Protein AF-A0A7V4EP15-F1 (afdb_monomer_lite)

Structure (mmCIF, N/CA/C/O backbone):
data_AF-A0A7V4EP15-F1
#
_entry.id   AF-A0A7V4EP15-F1
#
loop_
_atom_site.group_PDB
_atom_site.id
_atom_site.type_symbol
_atom_site.label_atom_id
_atom_site.label_alt_id
_atom_site.label_comp_id
_atom_site.label_asym_id
_atom_site.label_entity_id
_atom_site.label_seq_id
_atom_site.pdbx_PDB_ins_code
_atom_site.Cartn_x
_atom_site.Cartn_y
_atom_site.Cartn_z
_atom_site.occupancy
_atom_site.B_iso_or_equiv
_atom_site.auth_seq_id
_atom_site.auth_comp_id
_atom_site.auth_asym_id
_atom_site.auth_atom_id
_atom_site.pdbx_PDB_model_num
ATOM 1 N N . MET A 1 1 ? -27.341 -9.186 10.609 1.00 34.25 1 MET A N 1
ATOM 2 C CA . MET A 1 1 ? -26.990 -7.860 10.056 1.00 34.25 1 MET A CA 1
ATOM 3 C C . MET A 1 1 ? -25.561 -7.939 9.551 1.00 34.25 1 MET A C 1
ATOM 5 O O . MET A 1 1 ? -24.661 -8.122 10.355 1.00 34.25 1 MET A O 1
ATOM 9 N N . SER A 1 2 ? -25.362 -7.939 8.232 1.00 32.56 2 SER A N 1
ATOM 10 C CA . SER A 1 2 ? -24.027 -7.995 7.630 1.00 32.56 2 SER A CA 1
ATOM 11 C C . SER A 1 2 ? -23.408 -6.602 7.719 1.00 32.56 2 SER A C 1
ATOM 13 O O . SER A 1 2 ? -23.767 -5.716 6.948 1.00 32.56 2 SER A O 1
ATOM 15 N N . THR A 1 3 ? -22.513 -6.375 8.679 1.00 39.22 3 THR A N 1
ATOM 16 C CA . THR A 1 3 ? -21.599 -5.230 8.639 1.00 39.22 3 THR A CA 1
ATOM 17 C C . THR A 1 3 ? -20.531 -5.528 7.594 1.00 39.22 3 THR A C 1
ATOM 19 O O . THR A 1 3 ? -19.371 -5.784 7.903 1.00 39.22 3 THR A O 1
ATOM 22 N N . ASN A 1 4 ? -20.918 -5.518 6.318 1.00 44.81 4 ASN A N 1
ATOM 23 C CA . ASN A 1 4 ? -19.936 -5.406 5.254 1.00 44.81 4 ASN A CA 1
ATOM 24 C C . ASN A 1 4 ? -19.451 -3.951 5.271 1.00 44.81 4 ASN A C 1
ATOM 26 O O . ASN A 1 4 ? -19.904 -3.118 4.488 1.00 44.81 4 ASN A O 1
ATOM 30 N N . SER A 1 5 ? -18.596 -3.620 6.242 1.00 56.25 5 SER A N 1
ATOM 31 C CA . SER A 1 5 ? -17.812 -2.393 6.236 1.00 56.25 5 SER A CA 1
ATOM 32 C C . SER A 1 5 ? -16.904 -2.480 5.013 1.00 56.25 5 SER A C 1
ATOM 34 O O . SER A 1 5 ? -15.826 -3.072 5.044 1.00 56.25 5 SER A O 1
ATOM 36 N N . GLY A 1 6 ? -17.420 -2.002 3.880 1.00 81.69 6 GLY A N 1
ATOM 37 C CA . GLY A 1 6 ? -16.729 -2.031 2.603 1.00 81.69 6 GLY A CA 1
ATOM 38 C C . GLY A 1 6 ? -15.462 -1.199 2.710 1.00 81.69 6 GLY A C 1
ATOM 39 O O . GLY A 1 6 ? -15.509 0.023 2.621 1.00 81.69 6 GLY A O 1
ATOM 40 N N . ILE A 1 7 ? -14.332 -1.860 2.943 1.00 94.12 7 ILE A N 1
ATOM 41 C CA . ILE A 1 7 ? -13.024 -1.215 2.931 1.00 94.12 7 ILE A CA 1
ATOM 42 C C . ILE A 1 7 ? -12.649 -0.849 1.496 1.00 94.12 7 ILE A C 1
ATOM 44 O O . ILE A 1 7 ? -13.025 -1.532 0.536 1.00 94.12 7 ILE A O 1
ATOM 48 N N . SER A 1 8 ? -11.876 0.223 1.357 1.00 96.38 8 SER A N 1
ATOM 49 C CA . SER A 1 8 ? -11.260 0.593 0.089 1.00 96.38 8 SER A CA 1
ATOM 50 C C . SER A 1 8 ? -9.742 0.595 0.219 1.00 96.38 8 SER A C 1
ATOM 52 O O . SER A 1 8 ? -9.197 0.985 1.252 1.00 96.38 8 SER A O 1
ATOM 54 N N . ILE A 1 9 ? -9.058 0.113 -0.815 1.00 97.88 9 ILE A N 1
ATOM 55 C CA . ILE A 1 9 ? -7.599 0.046 -0.869 1.00 97.88 9 ILE A CA 1
ATOM 56 C C . ILE A 1 9 ? -7.130 0.822 -2.096 1.00 97.88 9 ILE A C 1
ATOM 58 O O . ILE A 1 9 ? -7.585 0.581 -3.219 1.00 97.88 9 ILE A O 1
ATOM 62 N N . GLY A 1 10 ? -6.226 1.767 -1.857 1.00 97.88 10 GLY A N 1
ATOM 63 C CA . GLY A 1 10 ? -5.562 2.540 -2.892 1.00 97.88 10 GLY A CA 1
ATOM 64 C C . GLY A 1 10 ? -4.477 1.707 -3.564 1.00 97.88 10 GLY A C 1
ATOM 65 O O . GLY A 1 10 ? -3.737 0.999 -2.887 1.00 97.88 10 GLY A O 1
ATOM 66 N N . PHE A 1 11 ? -4.352 1.794 -4.882 1.00 98.12 11 PHE A N 1
ATOM 67 C CA . PHE A 1 11 ? -3.255 1.184 -5.626 1.00 98.12 11 PHE A CA 1
ATOM 68 C C . PHE A 1 11 ? -2.689 2.175 -6.624 1.00 98.12 11 PHE A C 1
ATOM 70 O O . PHE A 1 11 ? -3.409 2.725 -7.457 1.00 98.12 11 PHE A O 1
ATOM 77 N N . PHE A 1 12 ? -1.377 2.338 -6.595 1.00 97.62 12 PHE A N 1
ATOM 78 C CA . PHE A 1 12 ? -0.680 3.053 -7.645 1.00 97.62 12 PHE A CA 1
ATOM 79 C C . PHE A 1 12 ? 0.639 2.369 -7.954 1.00 97.62 12 PHE A C 1
ATOM 81 O O . PHE A 1 12 ? 1.202 1.633 -7.142 1.00 97.62 12 PHE A O 1
ATOM 88 N N . SER A 1 13 ? 1.125 2.609 -9.165 1.00 96.94 13 SER A N 1
ATOM 89 C CA . SER A 1 13 ? 2.482 2.242 -9.537 1.00 96.94 13 SER A CA 1
ATOM 90 C C . SER A 1 13 ? 3.338 3.476 -9.685 1.00 96.94 13 SER A C 1
ATOM 92 O O . SER A 1 13 ? 2.833 4.523 -10.073 1.00 96.94 13 SER A O 1
ATOM 94 N N . THR A 1 14 ? 4.629 3.335 -9.426 1.00 95.75 14 THR A N 1
ATOM 95 C CA . THR A 1 14 ? 5.601 4.408 -9.621 1.00 95.75 14 THR A CA 1
ATOM 96 C C . THR A 1 14 ? 6.746 3.982 -10.533 1.00 95.75 14 THR A C 1
ATOM 98 O O . THR A 1 14 ? 6.998 2.785 -10.723 1.00 95.75 14 THR A O 1
ATOM 101 N N . GLY A 1 15 ? 7.425 4.973 -11.102 1.00 92.94 15 GLY A N 1
ATOM 102 C CA . GLY A 1 15 ? 8.625 4.805 -11.905 1.00 92.94 15 GLY A CA 1
ATOM 103 C C . GLY A 1 15 ? 9.347 6.128 -12.154 1.00 92.94 15 GLY A C 1
ATOM 104 O O . GLY A 1 15 ? 9.061 7.136 -11.509 1.00 92.94 15 GLY A O 1
ATOM 105 N N . ILE A 1 16 ? 10.269 6.129 -13.114 1.00 89.50 16 ILE A N 1
ATOM 106 C CA . ILE A 1 16 ? 10.941 7.321 -13.637 1.00 89.50 16 ILE A CA 1
ATOM 107 C C . ILE A 1 16 ? 10.996 7.209 -15.159 1.00 89.50 16 ILE A C 1
ATOM 109 O O . ILE A 1 16 ? 11.261 6.142 -15.716 1.00 89.50 16 ILE A O 1
ATOM 113 N N . THR A 1 17 ? 10.718 8.306 -15.849 1.00 83.12 17 THR A N 1
ATOM 114 C CA . THR A 1 17 ? 10.724 8.347 -17.312 1.00 83.12 17 THR A CA 1
ATOM 115 C C . THR A 1 17 ? 12.141 8.546 -17.847 1.00 83.12 17 THR A C 1
ATOM 117 O O . THR A 1 17 ? 12.893 9.361 -17.322 1.00 83.12 17 THR A O 1
ATOM 120 N N . GLY A 1 18 ? 12.503 7.831 -18.915 1.00 82.50 18 GLY A N 1
ATOM 121 C CA . GLY A 1 18 ? 13.737 8.067 -19.679 1.00 82.50 18 GLY A CA 1
ATOM 122 C C . GLY A 1 18 ? 15.013 7.402 -19.149 1.00 82.50 18 GLY A C 1
ATOM 123 O O . GLY A 1 18 ? 15.971 7.300 -19.906 1.00 82.50 18 GLY A O 1
ATOM 124 N N . ALA A 1 19 ? 15.037 6.907 -17.906 1.00 84.38 19 ALA A N 1
ATOM 125 C CA . ALA A 1 19 ? 16.222 6.239 -17.340 1.00 84.38 19 ALA A CA 1
ATOM 126 C C . ALA A 1 19 ? 16.198 4.701 -17.454 1.00 84.38 19 ALA A C 1
ATOM 128 O O . ALA A 1 19 ? 17.246 4.065 -17.409 1.00 84.38 19 ALA A O 1
ATOM 129 N N . PHE A 1 20 ? 15.011 4.105 -17.597 1.00 88.75 20 PHE A N 1
ATOM 130 C CA . PHE A 1 20 ? 14.798 2.654 -17.601 1.00 88.75 20 PHE A CA 1
ATOM 131 C C . PHE A 1 20 ? 13.872 2.227 -18.744 1.00 88.75 20 PHE A C 1
ATOM 133 O O . PHE A 1 20 ? 13.226 3.063 -19.380 1.00 88.75 20 PHE A O 1
ATOM 140 N N . ASP A 1 21 ? 13.790 0.920 -19.004 1.00 88.62 21 ASP A N 1
ATOM 141 C CA . ASP A 1 21 ? 12.971 0.371 -20.084 1.00 88.62 21 ASP A CA 1
ATOM 142 C C . ASP A 1 21 ? 11.471 0.628 -19.852 1.00 88.62 21 ASP A C 1
ATOM 144 O O . ASP A 1 21 ? 10.780 -0.078 -19.106 1.00 88.62 21 ASP A O 1
ATOM 148 N N . ALA A 1 22 ? 10.947 1.625 -20.568 1.00 88.00 22 ALA A N 1
ATOM 149 C CA . ALA A 1 22 ? 9.553 2.039 -20.509 1.00 88.00 22 ALA A CA 1
ATOM 150 C C . ALA A 1 22 ? 8.575 0.923 -20.913 1.00 88.00 22 ALA A C 1
ATOM 152 O O . ALA A 1 22 ? 7.451 0.874 -20.398 1.00 88.00 22 ALA A O 1
ATOM 153 N N . ARG A 1 23 ? 8.974 0.003 -21.806 1.00 90.00 23 ARG A N 1
ATOM 154 C CA . ARG A 1 23 ? 8.118 -1.115 -22.226 1.00 90.00 23 ARG A CA 1
ATOM 155 C C . ARG A 1 23 ? 7.954 -2.108 -21.081 1.00 90.00 23 ARG A C 1
ATOM 157 O O . ARG A 1 23 ? 6.823 -2.518 -20.799 1.00 90.00 23 ARG A O 1
ATOM 164 N N . THR A 1 24 ? 9.050 -2.461 -20.413 1.00 90.00 24 THR A N 1
ATOM 165 C CA . THR A 1 24 ? 9.020 -3.343 -19.240 1.00 90.00 24 THR A CA 1
ATOM 166 C C . THR A 1 24 ? 8.237 -2.703 -18.096 1.00 90.00 24 THR A C 1
ATOM 168 O O . THR A 1 24 ? 7.318 -3.336 -17.573 1.00 90.00 24 THR A O 1
ATOM 171 N N . ALA A 1 25 ? 8.487 -1.427 -17.784 1.00 91.62 25 ALA A N 1
ATOM 172 C CA . ALA A 1 25 ? 7.750 -0.700 -16.748 1.00 91.62 25 ALA A CA 1
ATOM 173 C C . ALA A 1 25 ? 6.232 -0.662 -17.026 1.00 91.62 25 ALA A C 1
ATOM 175 O O . ALA A 1 25 ? 5.421 -1.008 -16.165 1.00 91.62 25 ALA A O 1
ATOM 176 N N . SER A 1 26 ? 5.833 -0.341 -18.261 1.00 91.62 26 SER A N 1
ATOM 177 C CA . SER A 1 26 ? 4.419 -0.313 -18.666 1.00 91.62 26 SER A CA 1
ATOM 178 C C . SER A 1 26 ? 3.759 -1.695 -18.605 1.00 91.62 26 SER A C 1
ATOM 180 O O . SER A 1 26 ? 2.592 -1.823 -18.231 1.00 91.62 26 SER A O 1
ATOM 182 N N . SER A 1 27 ? 4.492 -2.750 -18.975 1.00 92.50 27 SER A N 1
ATOM 183 C CA . SER A 1 27 ? 4.024 -4.133 -18.842 1.00 92.50 27 SER A CA 1
ATOM 184 C C . SER A 1 27 ? 3.810 -4.509 -17.374 1.00 92.50 27 SER A C 1
ATOM 186 O O . SER A 1 27 ? 2.770 -5.081 -17.043 1.00 92.50 27 SER A O 1
ATOM 188 N N . ASN A 1 28 ? 4.760 -4.169 -16.497 1.00 93.06 28 ASN A N 1
ATOM 189 C CA . ASN A 1 28 ? 4.662 -4.427 -15.061 1.00 93.06 28 ASN A CA 1
ATOM 190 C C . ASN A 1 28 ? 3.442 -3.728 -14.459 1.00 93.06 28 ASN A C 1
ATOM 192 O O . ASN A 1 28 ? 2.640 -4.383 -13.800 1.00 93.06 28 ASN A O 1
ATOM 196 N N . PHE A 1 29 ? 3.247 -2.442 -14.765 1.00 94.69 29 PHE A N 1
ATOM 197 C CA . PHE A 1 29 ? 2.075 -1.675 -14.338 1.00 94.69 29 PHE A CA 1
ATOM 198 C C . PHE A 1 29 ? 0.756 -2.360 -14.720 1.00 94.69 29 PHE A C 1
ATOM 200 O O . PHE A 1 29 ? -0.072 -2.638 -13.852 1.00 94.69 29 PHE A O 1
ATOM 207 N N . ARG A 1 30 ? 0.568 -2.693 -16.006 1.00 95.12 30 ARG A N 1
ATOM 208 C CA . ARG A 1 30 ? -0.685 -3.304 -16.482 1.00 95.12 30 ARG A CA 1
ATOM 209 C C . ARG A 1 30 ? -0.961 -4.650 -15.820 1.00 95.12 30 ARG A C 1
ATOM 211 O O . ARG A 1 30 ? -2.084 -4.903 -15.388 1.00 95.12 30 ARG A O 1
ATOM 218 N N . LYS A 1 31 ? 0.056 -5.514 -15.728 1.00 95.38 31 LYS A N 1
ATOM 219 C CA . LYS A 1 31 ? -0.081 -6.838 -15.104 1.00 95.38 31 LYS A CA 1
ATOM 220 C C . LYS A 1 31 ? -0.388 -6.719 -13.611 1.00 95.38 31 LYS A C 1
ATOM 222 O O . LYS A 1 31 ? -1.264 -7.428 -13.121 1.00 95.38 31 LYS A O 1
ATOM 227 N N . ALA A 1 32 ? 0.291 -5.813 -12.908 1.00 96.50 32 ALA A N 1
ATOM 228 C CA . ALA A 1 32 ? 0.070 -5.574 -11.487 1.00 96.50 32 ALA A CA 1
ATOM 229 C C . ALA A 1 32 ? -1.334 -5.021 -11.213 1.00 96.50 32 ALA A C 1
ATOM 231 O O . ALA A 1 32 ? -2.043 -5.561 -10.368 1.00 96.50 32 ALA A O 1
ATOM 232 N N . GLY A 1 33 ? -1.777 -4.020 -11.981 1.00 96.56 33 GLY A N 1
ATOM 233 C CA . GLY A 1 33 ? -3.122 -3.457 -11.859 1.00 96.56 33 GLY A CA 1
ATOM 234 C C . GLY A 1 33 ? -4.224 -4.485 -12.134 1.00 96.56 33 GLY A C 1
ATOM 235 O O . GLY A 1 33 ? -5.202 -4.550 -11.393 1.00 96.56 33 GLY A O 1
ATOM 236 N N . ALA A 1 34 ? -4.056 -5.340 -13.149 1.00 96.12 34 ALA A N 1
ATOM 237 C CA . ALA A 1 34 ? -5.000 -6.422 -13.432 1.00 96.12 34 ALA A CA 1
ATOM 238 C C . ALA A 1 34 ? -5.061 -7.454 -12.292 1.00 96.12 34 ALA A C 1
ATOM 240 O O . ALA A 1 34 ? -6.152 -7.829 -11.861 1.00 96.12 34 ALA A O 1
ATOM 241 N N . ALA A 1 35 ? -3.906 -7.877 -11.768 1.00 96.31 35 ALA A N 1
ATOM 242 C CA . ALA A 1 35 ? -3.843 -8.801 -10.637 1.00 96.31 35 ALA A CA 1
ATOM 243 C C . ALA A 1 35 ? -4.458 -8.199 -9.364 1.00 96.31 35 ALA A C 1
ATOM 245 O O . ALA A 1 35 ? -5.204 -8.882 -8.667 1.00 96.31 35 ALA A O 1
ATOM 246 N N . PHE A 1 36 ? -4.208 -6.914 -9.095 1.00 97.00 36 PHE A N 1
ATOM 247 C CA . PHE A 1 36 ? -4.788 -6.201 -7.960 1.00 97.00 36 PHE A CA 1
ATOM 248 C C . PHE A 1 36 ? -6.317 -6.113 -8.060 1.00 97.00 36 PHE A C 1
ATOM 250 O O . PHE A 1 36 ? -7.007 -6.438 -7.099 1.00 97.00 36 PHE A O 1
ATOM 257 N N . LYS A 1 37 ? -6.861 -5.752 -9.233 1.00 96.44 37 LYS A N 1
ATOM 258 C CA . LYS A 1 37 ? -8.317 -5.712 -9.468 1.00 96.44 37 LYS A CA 1
ATOM 259 C C . LYS A 1 37 ? -8.966 -7.089 -9.318 1.00 96.44 37 LYS A C 1
ATOM 261 O O . LYS A 1 37 ? -10.031 -7.194 -8.716 1.00 96.44 37 LYS A O 1
ATOM 266 N N . LYS A 1 38 ? -8.322 -8.142 -9.833 1.00 96.19 38 LYS A N 1
ATOM 267 C CA . LYS A 1 38 ? -8.796 -9.522 -9.665 1.00 96.19 38 LYS A CA 1
ATOM 268 C C . LYS A 1 38 ? -8.867 -9.899 -8.183 1.00 96.19 38 LYS A C 1
ATOM 270 O O . LYS A 1 38 ? -9.908 -10.350 -7.719 1.00 96.19 38 LYS A O 1
ATOM 275 N N . LEU A 1 39 ? -7.794 -9.643 -7.437 1.00 95.50 39 LEU A N 1
ATOM 276 C CA . LEU A 1 39 ? -7.739 -9.938 -6.007 1.00 95.50 39 LEU A CA 1
ATOM 277 C C . LEU A 1 39 ? -8.752 -9.115 -5.199 1.00 95.50 39 LEU A C 1
ATOM 279 O O . LEU A 1 39 ? -9.331 -9.616 -4.242 1.00 95.50 39 LEU A O 1
ATOM 283 N N . ALA A 1 40 ? -9.011 -7.869 -5.596 1.00 95.94 40 ALA A N 1
ATOM 284 C CA . ALA A 1 40 ? -10.033 -7.035 -4.973 1.00 95.94 40 ALA A CA 1
ATOM 285 C C . ALA A 1 40 ? -11.436 -7.642 -5.071 1.00 95.94 40 ALA A C 1
ATOM 287 O O . ALA A 1 40 ? -12.182 -7.621 -4.090 1.00 95.94 40 ALA A O 1
ATOM 288 N N . ALA A 1 41 ? -11.769 -8.227 -6.226 1.00 95.12 41 ALA A N 1
ATOM 289 C CA . ALA A 1 41 ? -13.022 -8.947 -6.419 1.00 95.12 41 ALA A CA 1
ATOM 290 C C . ALA A 1 41 ? -13.091 -10.217 -5.553 1.00 95.12 41 ALA A C 1
ATOM 292 O O . ALA A 1 41 ? -14.119 -10.474 -4.933 1.00 95.12 41 ALA A O 1
ATOM 293 N N . GLU A 1 42 ? -11.992 -10.971 -5.456 1.00 94.25 42 GLU A N 1
ATOM 294 C CA . GLU A 1 42 ? -11.908 -12.195 -4.643 1.00 94.25 42 GLU A CA 1
ATOM 295 C C . GLU A 1 42 ? -11.999 -11.909 -3.132 1.00 94.25 42 GLU A C 1
ATOM 297 O O . GLU A 1 42 ? -12.683 -12.622 -2.402 1.00 94.25 42 GLU A O 1
ATOM 302 N N . CYS A 1 43 ? -11.346 -10.847 -2.653 1.00 93.31 43 CYS A N 1
ATOM 303 C CA . CYS A 1 43 ? -11.305 -10.473 -1.235 1.00 93.31 43 CYS A CA 1
ATOM 304 C C . CYS A 1 43 ? -12.412 -9.489 -0.810 1.00 93.31 43 CYS A C 1
ATOM 306 O O . CYS A 1 43 ? -12.486 -9.106 0.365 1.00 93.31 43 CYS A O 1
ATOM 308 N N . GLY A 1 44 ? -13.254 -9.040 -1.745 1.00 94.44 44 GLY A N 1
ATOM 309 C CA . GLY A 1 44 ? -14.398 -8.169 -1.478 1.00 94.44 44 GLY A CA 1
ATOM 310 C C . GLY A 1 44 ? -14.023 -6.790 -0.927 1.00 94.44 44 GLY A C 1
ATOM 311 O O . GLY A 1 44 ? -14.605 -6.353 0.071 1.00 94.44 44 GLY A O 1
ATOM 312 N N . PHE A 1 45 ? -13.045 -6.112 -1.534 1.00 95.44 45 PHE A N 1
ATOM 313 C CA . PHE A 1 45 ? -12.703 -4.719 -1.219 1.00 95.44 45 PHE A CA 1
ATOM 314 C C . PHE A 1 45 ? -12.791 -3.822 -2.454 1.00 95.44 45 PHE A C 1
ATOM 316 O O . PHE A 1 45 ? -12.611 -4.263 -3.587 1.00 95.44 45 PHE A O 1
ATOM 323 N N . ARG A 1 46 ? -13.061 -2.534 -2.238 1.00 96.44 46 ARG A N 1
ATOM 324 C CA . ARG A 1 46 ? -13.123 -1.543 -3.316 1.00 96.44 46 ARG A CA 1
ATOM 325 C C . ARG A 1 46 ? -11.722 -1.051 -3.673 1.00 96.44 46 ARG A C 1
ATOM 327 O O . ARG A 1 46 ? -10.903 -0.826 -2.788 1.00 96.44 46 ARG A O 1
ATOM 334 N N . THR A 1 47 ? -11.450 -0.833 -4.954 1.00 96.31 47 THR A N 1
ATOM 335 C CA . THR A 1 47 ? -10.159 -0.302 -5.415 1.00 96.31 47 THR A CA 1
ATOM 336 C C . THR A 1 47 ? -10.244 1.184 -5.728 1.00 96.31 47 THR A C 1
ATOM 338 O O . THR A 1 47 ? -11.148 1.595 -6.454 1.00 96.31 47 THR A O 1
ATOM 341 N N . VAL A 1 48 ? -9.259 1.957 -5.276 1.00 96.50 48 VAL A N 1
ATOM 342 C CA . VAL A 1 48 ? -8.985 3.316 -5.766 1.00 96.50 48 VAL A CA 1
ATOM 343 C C . VAL A 1 48 ? -7.653 3.253 -6.504 1.00 96.50 48 VAL A C 1
ATOM 345 O O . VAL A 1 48 ? -6.599 3.202 -5.880 1.00 96.50 48 VAL A O 1
ATOM 348 N N . ALA A 1 49 ? -7.691 3.138 -7.830 1.00 91.56 49 ALA A N 1
ATOM 349 C CA . ALA A 1 49 ? -6.500 2.881 -8.633 1.00 91.56 49 ALA A CA 1
ATOM 350 C C . ALA A 1 49 ? -6.395 3.846 -9.810 1.00 91.56 49 ALA A C 1
ATOM 352 O O . ALA A 1 49 ? -7.395 4.125 -10.467 1.00 91.56 49 ALA A O 1
ATOM 353 N N . LEU A 1 50 ? -5.178 4.311 -10.089 1.00 89.69 50 LEU A N 1
ATOM 354 C CA . LEU A 1 50 ? -4.897 5.152 -11.250 1.00 89.69 50 LEU A CA 1
ATOM 355 C C . LEU A 1 50 ? -4.740 4.322 -12.530 1.00 89.69 50 LEU A C 1
ATOM 357 O O . LEU A 1 50 ? -4.323 3.161 -12.498 1.00 89.69 50 LEU A O 1
ATOM 361 N N . GLU A 1 51 ? -5.038 4.947 -13.668 1.00 88.31 51 GLU A N 1
ATOM 362 C CA . GLU A 1 51 ? -4.867 4.353 -15.002 1.00 88.31 51 GLU A CA 1
ATOM 363 C C . GLU A 1 51 ? -3.454 4.535 -15.572 1.00 88.31 51 GLU A C 1
ATOM 365 O O . GLU A 1 51 ? -3.099 3.892 -16.561 1.00 88.31 51 GLU A O 1
ATOM 370 N N . SER A 1 52 ? -2.622 5.344 -14.915 1.00 91.81 52 SER A N 1
ATOM 371 C CA . SER A 1 52 ? -1.217 5.566 -15.251 1.00 91.81 52 SER A CA 1
ATOM 372 C C . SER A 1 52 ? -0.327 5.507 -14.005 1.00 91.81 52 SER A C 1
ATOM 374 O O . SER A 1 52 ? -0.801 5.769 -12.894 1.00 91.81 52 SER A O 1
ATOM 376 N N . PRO A 1 53 ? 0.971 5.180 -14.157 1.00 94.19 53 PRO A N 1
ATOM 377 C CA . PRO A 1 53 ? 1.927 5.329 -13.070 1.00 94.19 53 PRO A CA 1
ATOM 378 C C . PRO A 1 53 ? 2.087 6.794 -12.647 1.00 94.19 53 PRO A C 1
ATOM 380 O O . PRO A 1 53 ? 1.887 7.709 -13.443 1.00 94.19 53 PRO A O 1
ATOM 383 N N . ILE A 1 54 ? 2.486 6.982 -11.394 1.00 95.50 54 ILE A N 1
ATOM 384 C CA . ILE A 1 54 ? 2.885 8.260 -10.808 1.00 95.50 54 ILE A CA 1
ATOM 385 C C . ILE A 1 54 ? 4.386 8.444 -11.040 1.00 95.50 54 ILE A C 1
ATOM 387 O O . ILE A 1 54 ? 5.171 7.534 -10.769 1.00 95.50 54 ILE A O 1
ATOM 391 N N . TYR A 1 55 ? 4.787 9.620 -11.513 1.00 94.31 55 TYR A N 1
ATOM 392 C CA . TYR A 1 55 ? 6.189 9.964 -11.766 1.00 94.31 55 TYR A CA 1
ATOM 393 C C . TYR A 1 55 ? 6.652 11.176 -10.960 1.00 94.31 55 TYR A C 1
ATOM 395 O O . TYR A 1 55 ? 7.850 11.369 -10.763 1.00 94.31 55 TYR A O 1
ATOM 403 N N . THR A 1 56 ? 5.712 11.997 -10.495 1.00 95.50 56 THR A N 1
ATOM 404 C CA . THR A 1 56 ? 5.994 13.270 -9.834 1.00 95.50 56 THR A CA 1
ATOM 405 C C . THR A 1 56 ? 5.338 13.363 -8.464 1.00 95.50 56 THR A C 1
ATOM 407 O O . THR A 1 56 ? 4.294 12.766 -8.194 1.00 95.50 56 THR A O 1
ATOM 410 N N . ARG A 1 57 ? 5.930 14.185 -7.594 1.00 96.19 57 ARG A N 1
ATOM 411 C CA . ARG A 1 57 ? 5.371 14.503 -6.276 1.00 96.19 57 ARG A CA 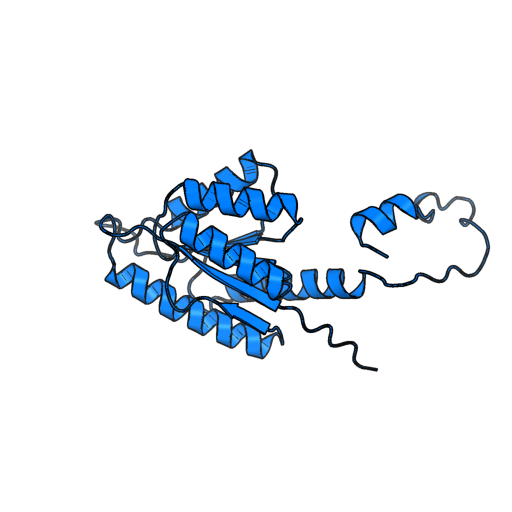1
ATOM 412 C C . ARG A 1 57 ? 3.937 15.039 -6.361 1.00 96.19 57 ARG A C 1
ATOM 414 O O . ARG A 1 57 ? 3.094 14.643 -5.567 1.00 96.19 57 ARG A O 1
ATOM 421 N N . ARG A 1 58 ? 3.648 15.897 -7.345 1.00 96.12 58 ARG A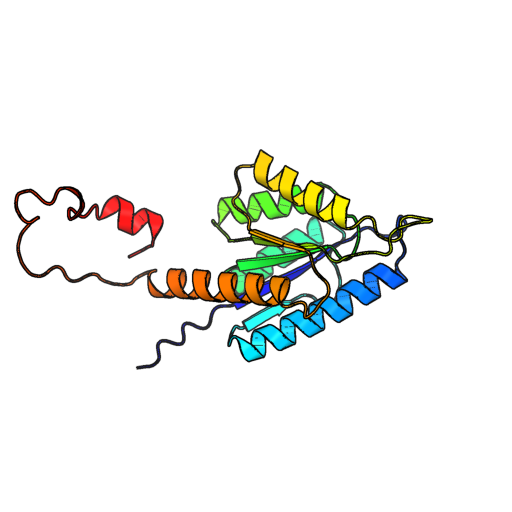 N 1
ATOM 422 C CA . ARG A 1 58 ? 2.319 16.500 -7.535 1.00 96.12 58 ARG A CA 1
ATOM 423 C C . ARG A 1 58 ? 1.250 15.457 -7.865 1.00 96.12 58 ARG A C 1
ATOM 425 O O . ARG A 1 58 ? 0.157 15.512 -7.321 1.00 96.12 58 ARG A O 1
ATOM 432 N N . GLU A 1 59 ? 1.566 14.498 -8.731 1.00 96.56 59 GLU A N 1
ATOM 433 C CA . GLU A 1 59 ? 0.649 13.392 -9.044 1.00 96.56 59 GLU A CA 1
ATOM 434 C C . GLU A 1 59 ? 0.370 12.530 -7.807 1.00 96.56 59 GLU A C 1
ATOM 436 O O . GLU A 1 59 ? -0.770 12.121 -7.586 1.00 96.56 59 GLU A O 1
ATOM 441 N N . LEU A 1 60 ? 1.389 12.294 -6.971 1.00 97.56 60 LEU A N 1
ATOM 442 C CA . LEU A 1 60 ? 1.206 11.598 -5.701 1.00 97.56 60 LEU A CA 1
ATOM 443 C C . LEU A 1 60 ? 0.310 12.383 -4.740 1.00 97.56 60 LEU A C 1
ATOM 445 O O . LEU A 1 60 ? -0.578 11.788 -4.142 1.00 97.56 60 LEU A O 1
ATOM 449 N N . GLN A 1 61 ? 0.494 13.697 -4.622 1.00 97.25 61 GLN A N 1
ATOM 450 C CA . GLN A 1 61 ? -0.359 14.551 -3.789 1.00 97.25 61 GLN A CA 1
ATOM 451 C C . GLN A 1 61 ? -1.827 14.442 -4.200 1.00 97.25 61 GLN A C 1
ATOM 453 O O . GLN A 1 61 ? -2.669 14.115 -3.366 1.00 97.25 61 GLN A O 1
ATOM 458 N N . SER A 1 62 ? -2.122 14.580 -5.495 1.00 97.19 62 SER A N 1
ATOM 459 C CA . SER A 1 62 ? -3.485 14.413 -6.013 1.00 97.19 62 SER A CA 1
ATOM 460 C C . SER A 1 62 ? -4.045 13.010 -5.758 1.00 97.19 62 SER A C 1
ATOM 462 O O . SER A 1 62 ? -5.223 12.852 -5.444 1.00 97.19 62 SER A O 1
ATOM 464 N N . PHE A 1 63 ? -3.213 11.967 -5.839 1.00 97.94 63 PHE A N 1
ATOM 465 C CA . PHE A 1 63 ? -3.636 10.615 -5.476 1.00 97.94 63 PHE A CA 1
ATOM 466 C C . PHE A 1 63 ? -3.935 10.472 -3.976 1.00 97.94 63 PHE A C 1
ATOM 468 O O . PHE A 1 63 ? -4.890 9.789 -3.603 1.00 97.94 63 PHE A O 1
ATOM 475 N N . MET A 1 64 ? -3.152 11.112 -3.106 1.00 97.69 64 MET A N 1
ATOM 476 C CA . MET A 1 64 ? -3.370 11.080 -1.658 1.00 97.69 64 MET A CA 1
ATOM 477 C C . MET A 1 64 ? -4.606 11.884 -1.231 1.00 97.69 64 MET A C 1
ATOM 479 O O . MET A 1 64 ? -5.285 11.480 -0.282 1.00 97.69 64 MET A O 1
ATOM 483 N N . GLU A 1 65 ? -4.928 12.966 -1.943 1.00 96.56 65 GLU A N 1
ATOM 484 C CA . GLU A 1 65 ? -6.193 13.706 -1.832 1.00 96.56 65 GLU A CA 1
ATOM 485 C C . GLU A 1 65 ? -7.374 12.826 -2.252 1.00 96.56 65 GLU A C 1
ATOM 487 O O . GLU A 1 65 ? -8.291 12.617 -1.463 1.00 96.56 65 GLU A O 1
ATOM 492 N N . LEU A 1 66 ? -7.299 12.168 -3.412 1.00 96.81 66 LEU A N 1
ATOM 493 C CA . LEU A 1 66 ? -8.321 11.203 -3.826 1.00 96.81 66 LEU A CA 1
ATOM 494 C C . LEU A 1 66 ? -8.502 10.085 -2.785 1.00 96.81 66 LEU A C 1
ATOM 496 O O . LEU A 1 66 ? -9.621 9.735 -2.421 1.00 96.81 66 LEU A O 1
ATOM 500 N N . CYS A 1 67 ? -7.405 9.544 -2.248 1.00 96.88 67 CYS A N 1
ATOM 501 C CA . CYS A 1 67 ? -7.458 8.556 -1.170 1.00 96.88 67 CYS A CA 1
ATOM 502 C C . CYS A 1 67 ? -8.134 9.103 0.100 1.00 96.88 67 CYS A C 1
ATOM 504 O O . CYS A 1 67 ? -8.748 8.335 0.844 1.00 96.88 67 CYS A O 1
ATOM 506 N N . ALA A 1 68 ? -8.014 10.407 0.371 1.00 95.19 68 ALA A N 1
ATOM 507 C CA . ALA A 1 68 ? -8.701 11.073 1.470 1.00 95.19 68 ALA A CA 1
ATOM 508 C C . ALA A 1 68 ? -10.212 11.079 1.276 1.00 95.19 68 ALA A C 1
ATOM 510 O O . ALA A 1 68 ? -10.934 10.628 2.168 1.00 95.19 68 ALA A O 1
ATOM 511 N N . ASP A 1 69 ? -10.648 11.559 0.118 1.00 95.50 69 ASP A N 1
ATOM 512 C CA . ASP A 1 69 ? -12.056 11.733 -0.225 1.00 95.50 69 ASP A CA 1
ATOM 513 C C . ASP A 1 69 ? -12.770 10.382 -0.273 1.00 95.50 69 ASP A C 1
ATOM 515 O O . ASP A 1 69 ? -13.848 10.194 0.295 1.00 95.50 69 ASP A O 1
ATOM 519 N N . GLU A 1 70 ? -12.092 9.386 -0.839 1.00 95.06 70 GLU A N 1
ATOM 520 C CA . GLU A 1 70 ? -12.573 8.015 -0.970 1.00 95.06 70 GLU A CA 1
ATOM 521 C C . GLU A 1 70 ? -12.460 7.188 0.323 1.00 95.06 70 GLU A C 1
ATOM 523 O O . GLU A 1 70 ? -12.887 6.029 0.363 1.00 95.06 70 GLU A O 1
ATOM 528 N N . ARG A 1 71 ? -11.906 7.768 1.398 1.00 93.50 71 ARG A N 1
ATOM 529 C CA . ARG A 1 71 ? -11.687 7.110 2.700 1.00 93.50 71 ARG A CA 1
ATOM 530 C C . ARG A 1 71 ? -10.933 5.784 2.565 1.00 93.50 71 ARG A C 1
ATOM 532 O O . ARG A 1 71 ? -11.323 4.755 3.129 1.00 93.50 71 ARG A O 1
ATOM 539 N N . VAL A 1 72 ? -9.841 5.817 1.807 1.00 96.25 72 VAL A N 1
ATOM 540 C CA . VAL A 1 72 ? -8.949 4.673 1.620 1.00 96.25 72 VAL A CA 1
ATOM 541 C C . VAL A 1 72 ? -8.393 4.200 2.960 1.00 96.25 72 VAL A C 1
ATOM 543 O O . VAL A 1 72 ? -7.918 4.983 3.777 1.00 96.25 72 VAL A O 1
ATOM 546 N N . SER A 1 73 ? -8.481 2.890 3.187 1.00 96.06 73 SER A N 1
ATOM 547 C CA . SER A 1 73 ? -8.103 2.234 4.442 1.00 96.06 73 SER A CA 1
ATOM 548 C C . SER A 1 73 ? -6.656 1.731 4.448 1.00 96.06 73 SER A C 1
ATOM 550 O O . SER A 1 73 ? -6.094 1.538 5.520 1.00 96.06 73 SER A O 1
ATOM 552 N N . ALA A 1 74 ? -6.057 1.512 3.275 1.00 97.56 74 ALA A N 1
ATOM 553 C CA . ALA A 1 74 ? -4.642 1.183 3.082 1.00 97.56 74 ALA A CA 1
ATOM 554 C C . ALA A 1 74 ? -4.210 1.510 1.650 1.00 97.56 74 ALA A C 1
ATOM 556 O O . ALA A 1 74 ? -5.046 1.559 0.748 1.00 97.56 74 ALA A O 1
ATOM 557 N N . VAL A 1 75 ? -2.907 1.666 1.425 1.00 98.25 75 VAL A N 1
ATOM 558 C CA . VAL A 1 75 ? -2.334 1.894 0.092 1.00 98.25 75 VAL A CA 1
ATOM 559 C C . VAL A 1 75 ? -1.338 0.796 -0.266 1.00 98.25 75 VAL A C 1
ATOM 561 O O . VAL A 1 75 ? -0.496 0.406 0.538 1.00 98.25 75 VAL A O 1
ATOM 564 N N . VAL A 1 76 ? -1.418 0.320 -1.505 1.00 98.31 76 VAL A N 1
ATOM 565 C CA . VAL A 1 76 ? -0.424 -0.544 -2.136 1.00 98.31 76 VAL A CA 1
ATOM 566 C C . VAL A 1 76 ? 0.392 0.296 -3.117 1.00 98.31 76 VAL A C 1
ATOM 568 O O . VAL A 1 76 ? -0.117 0.740 -4.147 1.00 98.31 7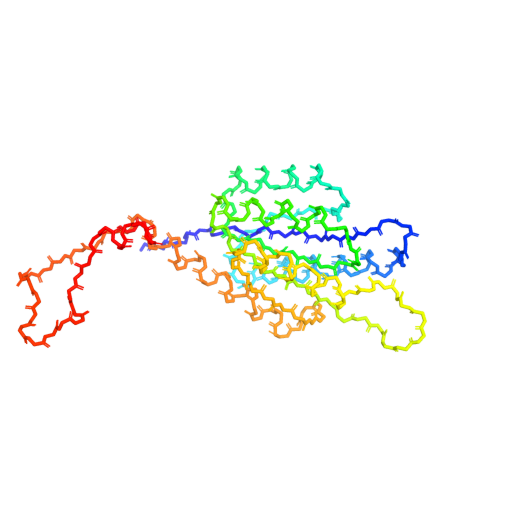6 VAL A O 1
ATOM 571 N N . LEU A 1 77 ? 1.664 0.499 -2.785 1.00 97.88 77 LEU A N 1
ATOM 572 C CA . LEU A 1 77 ? 2.668 1.104 -3.654 1.00 97.88 77 LEU A CA 1
ATOM 573 C C . LEU A 1 77 ? 3.330 -0.012 -4.461 1.00 97.88 77 LEU A C 1
ATOM 575 O O . LEU A 1 77 ? 4.063 -0.820 -3.900 1.00 97.88 77 LEU A O 1
ATOM 579 N N . HIS A 1 78 ? 3.106 -0.052 -5.770 1.00 97.75 78 HIS A N 1
ATOM 580 C CA . HIS A 1 78 ? 3.805 -0.969 -6.667 1.00 97.75 78 HIS A CA 1
ATOM 581 C C . HIS A 1 78 ? 4.971 -0.269 -7.375 1.00 97.75 78 HIS A C 1
ATOM 583 O O . HIS A 1 78 ? 4.829 0.828 -7.917 1.00 97.75 78 HIS A O 1
ATOM 589 N N . THR A 1 79 ? 6.137 -0.905 -7.416 1.00 95.56 79 THR A N 1
ATOM 590 C CA . THR A 1 79 ? 7.288 -0.383 -8.157 1.00 95.56 79 THR A CA 1
ATOM 591 C C . THR A 1 79 ? 7.280 -0.985 -9.567 1.00 95.56 79 THR A C 1
ATOM 593 O O . THR A 1 79 ? 7.557 -2.169 -9.768 1.00 95.56 79 THR A O 1
ATOM 596 N N . ALA A 1 80 ? 6.883 -0.187 -10.567 1.00 93.31 80 ALA A N 1
ATOM 597 C CA . ALA A 1 80 ? 6.909 -0.612 -11.971 1.00 93.31 80 ALA A CA 1
ATOM 598 C C . ALA A 1 80 ? 8.323 -0.490 -12.560 1.00 93.31 80 ALA A C 1
ATOM 600 O O . ALA A 1 80 ? 8.730 -1.324 -13.376 1.00 93.31 80 ALA A O 1
ATOM 601 N N . SER A 1 81 ? 9.053 0.529 -12.105 1.00 93.62 81 SER A N 1
ATOM 602 C CA . SER A 1 81 ? 10.497 0.708 -12.235 1.00 93.62 81 SER A CA 1
ATOM 603 C C . SER A 1 81 ? 11.040 1.475 -11.029 1.00 93.62 81 SER A C 1
ATOM 605 O O . SER A 1 81 ? 10.282 1.859 -10.137 1.00 93.62 81 SER A O 1
ATOM 607 N N . PHE A 1 82 ? 12.339 1.769 -11.038 1.00 94.50 82 PHE A N 1
ATOM 608 C CA . PHE A 1 82 ? 12.945 2.735 -10.129 1.00 94.50 82 PHE A CA 1
ATOM 609 C C . PHE A 1 82 ? 12.252 4.094 -10.201 1.00 94.50 82 PHE A C 1
ATOM 611 O O . PHE A 1 82 ? 11.769 4.481 -11.265 1.00 94.50 82 PHE A O 1
ATOM 618 N N . THR A 1 83 ? 12.216 4.811 -9.080 1.00 94.38 83 THR A N 1
ATOM 619 C CA . THR A 1 83 ? 11.603 6.138 -8.960 1.00 94.38 83 THR A CA 1
ATOM 620 C C . THR A 1 83 ? 12.410 7.041 -8.020 1.00 94.38 83 THR A C 1
ATOM 622 O O . THR A 1 83 ? 13.398 6.611 -7.425 1.00 94.38 83 THR A O 1
ATOM 625 N N . SER A 1 84 ? 11.998 8.301 -7.886 1.00 94.19 84 SER A N 1
ATOM 626 C CA . SER A 1 84 ? 12.668 9.293 -7.050 1.00 94.19 84 SER A CA 1
ATOM 627 C C . SER A 1 84 ? 12.355 9.126 -5.559 1.00 94.19 84 SER A C 1
ATOM 629 O O . SER A 1 84 ? 11.301 8.628 -5.152 1.00 94.19 84 SER A O 1
ATOM 631 N N . GLY A 1 85 ? 13.274 9.608 -4.718 1.00 95.06 85 GLY A N 1
ATOM 632 C CA . GLY A 1 85 ? 13.070 9.654 -3.269 1.00 95.06 85 GLY A CA 1
ATOM 633 C C . GLY A 1 85 ? 11.970 10.625 -2.842 1.00 95.06 85 GLY A C 1
ATOM 634 O O . GLY A 1 85 ? 11.447 10.490 -1.742 1.00 95.06 85 GLY A O 1
ATOM 635 N N . GLU A 1 86 ? 11.592 11.579 -3.698 1.00 96.00 86 GLU A N 1
ATOM 636 C CA . GLU A 1 86 ? 10.500 12.521 -3.427 1.00 96.00 86 GLU A CA 1
ATOM 637 C C . GLU A 1 86 ? 9.153 11.802 -3.318 1.00 96.00 86 GLU A C 1
ATOM 639 O O . GLU A 1 86 ? 8.380 12.099 -2.413 1.00 96.00 86 GLU A O 1
ATOM 644 N N . ILE A 1 87 ? 8.903 10.806 -4.180 1.00 97.12 87 ILE A N 1
ATOM 645 C CA . ILE A 1 87 ? 7.701 9.961 -4.105 1.00 97.12 87 ILE A CA 1
ATOM 646 C C . ILE A 1 87 ? 7.657 9.217 -2.768 1.00 97.12 87 ILE A C 1
ATOM 648 O O . ILE A 1 87 ? 6.627 9.197 -2.098 1.00 97.12 87 ILE A O 1
ATOM 652 N N . GLY A 1 88 ? 8.784 8.622 -2.365 1.00 96.69 88 GLY A N 1
ATOM 653 C CA . GLY 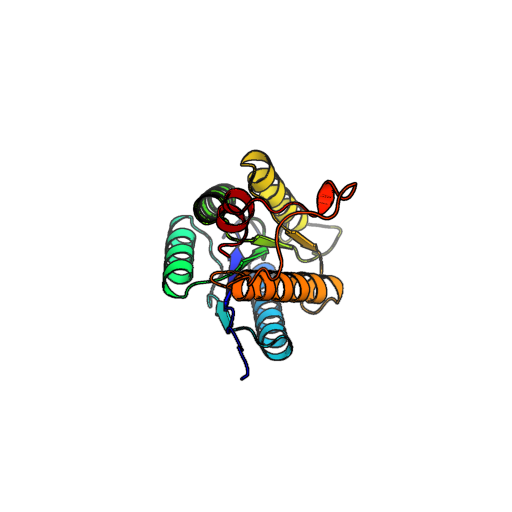A 1 88 ? 8.876 7.892 -1.101 1.00 96.69 88 GLY A CA 1
ATOM 654 C C . GLY A 1 88 ? 8.649 8.790 0.111 1.00 96.69 88 GLY A C 1
ATOM 655 O O . GLY A 1 88 ? 7.885 8.428 1.002 1.00 96.69 88 GLY A O 1
ATOM 656 N N . GLN A 1 89 ? 9.273 9.971 0.126 1.00 97.44 89 GLN A N 1
ATOM 657 C CA . GLN A 1 89 ? 9.146 10.929 1.225 1.00 97.44 89 GLN A CA 1
ATOM 658 C C . GLN A 1 89 ? 7.727 11.481 1.352 1.00 97.44 89 GLN A C 1
ATOM 660 O O . GLN A 1 89 ? 7.206 11.554 2.461 1.00 97.44 89 GLN A O 1
ATOM 665 N N . GLU A 1 90 ? 7.099 11.838 0.233 1.00 97.69 90 GLU A N 1
ATOM 666 C CA . GLU A 1 90 ? 5.738 12.373 0.225 1.00 97.69 90 GLU A CA 1
ATOM 667 C C . GLU A 1 90 ? 4.721 11.311 0.670 1.00 97.69 90 GLU A C 1
ATOM 669 O O . GLU A 1 90 ? 3.848 11.591 1.493 1.00 97.69 90 GLU A O 1
ATOM 674 N N . LEU A 1 91 ? 4.861 10.066 0.195 1.00 97.81 91 LEU A N 1
ATOM 675 C CA . LEU A 1 91 ? 3.974 8.980 0.611 1.00 97.81 91 LEU A CA 1
ATOM 676 C C . LEU A 1 91 ? 4.138 8.686 2.104 1.00 97.81 91 LEU A C 1
ATOM 678 O O . LEU A 1 91 ? 3.137 8.540 2.803 1.00 97.81 91 LEU A O 1
ATOM 682 N N . ALA A 1 92 ? 5.378 8.605 2.592 1.00 97.75 92 ALA A N 1
ATOM 683 C CA . ALA A 1 92 ? 5.661 8.355 4.000 1.00 97.75 92 ALA A CA 1
ATOM 684 C C . ALA A 1 92 ? 5.107 9.481 4.893 1.00 97.75 92 ALA A C 1
ATOM 686 O O . ALA A 1 92 ? 4.446 9.187 5.890 1.00 97.75 92 ALA A O 1
ATOM 687 N N . TRP A 1 93 ? 5.239 10.748 4.484 1.00 97.00 93 TRP A N 1
ATOM 688 C CA . TRP A 1 93 ? 4.627 11.884 5.178 1.00 97.00 93 TRP A CA 1
ATOM 689 C C . TRP A 1 93 ? 3.104 11.731 5.303 1.00 97.00 93 TRP A C 1
ATOM 691 O O . TRP A 1 93 ? 2.565 11.751 6.412 1.00 97.00 93 TRP A O 1
ATOM 701 N N . HIS A 1 94 ? 2.397 11.514 4.187 1.00 96.88 94 HIS A N 1
ATOM 702 C CA . HIS A 1 94 ? 0.943 11.321 4.212 1.00 96.88 94 HIS A CA 1
ATOM 703 C C . HIS A 1 94 ? 0.527 10.080 5.011 1.00 96.88 94 HIS A C 1
ATOM 705 O O . HIS A 1 94 ? -0.494 10.107 5.706 1.00 96.88 94 HIS A O 1
ATOM 711 N N . ALA A 1 95 ? 1.303 8.998 4.921 1.00 96.62 95 ALA A N 1
ATOM 712 C CA . ALA A 1 95 ? 1.035 7.769 5.648 1.00 96.62 95 ALA A CA 1
ATOM 713 C C . ALA A 1 95 ? 1.173 7.963 7.163 1.00 96.62 95 ALA A C 1
ATOM 715 O O . ALA A 1 95 ? 0.284 7.552 7.909 1.00 96.62 95 ALA A O 1
ATOM 716 N N . GLY A 1 96 ? 2.220 8.660 7.613 1.00 95.69 96 GLY A N 1
ATOM 717 C CA . GLY A 1 96 ? 2.432 8.997 9.020 1.00 95.69 96 GLY A CA 1
ATOM 718 C C . GLY A 1 96 ? 1.325 9.890 9.583 1.00 95.69 96 GLY A C 1
ATOM 719 O O . GLY A 1 96 ? 0.720 9.547 10.597 1.00 95.69 96 GLY A O 1
ATOM 720 N N . GLN A 1 97 ? 0.980 10.976 8.882 1.00 93.81 97 GLN A N 1
ATOM 721 C CA . GLN A 1 97 ? -0.049 11.935 9.321 1.00 93.81 97 GLN A CA 1
ATOM 722 C C . GLN A 1 97 ? -1.427 11.296 9.542 1.00 93.81 97 GLN A C 1
ATOM 724 O O . GLN A 1 97 ? -2.210 11.753 10.371 1.00 93.81 97 GLN A O 1
ATOM 729 N N . ARG A 1 98 ? -1.744 10.234 8.793 1.00 90.62 98 ARG A N 1
ATOM 730 C CA . ARG A 1 98 ? -3.068 9.591 8.808 1.00 90.62 98 ARG A CA 1
ATOM 731 C C . ARG A 1 98 ? -3.050 8.197 9.424 1.00 90.62 98 ARG A C 1
ATOM 733 O O . ARG A 1 98 ? -4.088 7.539 9.437 1.00 90.62 98 ARG A O 1
ATOM 740 N N . SER A 1 99 ? -1.888 7.742 9.904 1.00 92.00 99 SER A N 1
ATOM 741 C CA . SER A 1 99 ? -1.655 6.347 10.304 1.00 92.00 99 SER A CA 1
ATOM 742 C C . SER A 1 99 ? -2.153 5.354 9.241 1.00 92.00 99 SER A C 1
ATOM 744 O O . SER A 1 99 ? -2.804 4.359 9.558 1.00 92.00 99 SER A O 1
ATOM 746 N N . LEU A 1 100 ? -1.905 5.667 7.965 1.00 95.38 100 LEU A N 1
ATOM 747 C CA . LEU A 1 100 ? -2.384 4.898 6.818 1.00 95.38 100 LEU A CA 1
ATOM 748 C C . LEU A 1 100 ? -1.430 3.724 6.551 1.00 95.38 100 LEU A C 1
ATOM 750 O O . LEU A 1 100 ? -0.268 3.963 6.221 1.00 95.38 100 LEU A O 1
ATOM 754 N N . PRO A 1 101 ? -1.890 2.464 6.644 1.00 96.56 101 PRO A N 1
ATOM 755 C CA . PRO A 1 101 ? -1.054 1.312 6.338 1.00 96.56 101 PRO A CA 1
ATOM 756 C C . PRO A 1 101 ? -0.600 1.316 4.877 1.00 96.56 101 PRO A C 1
ATOM 758 O O . PRO A 1 101 ? -1.416 1.482 3.964 1.00 96.56 101 PRO A O 1
ATOM 761 N N . VAL A 1 102 ? 0.694 1.072 4.663 1.00 98.25 102 VAL A N 1
ATOM 762 C CA . VAL A 1 102 ? 1.296 0.966 3.329 1.00 98.25 102 VAL A CA 1
ATOM 763 C C . VAL A 1 102 ? 1.876 -0.429 3.114 1.00 98.25 102 VAL A C 1
ATOM 765 O O . VAL A 1 102 ? 2.601 -0.955 3.960 1.00 98.25 102 VAL A O 1
ATOM 768 N N . LEU A 1 103 ? 1.573 -1.016 1.957 1.00 98.50 103 LEU A N 1
ATOM 769 C CA . LEU A 1 103 ? 2.229 -2.210 1.433 1.00 98.50 103 LEU A CA 1
ATOM 770 C C . LEU A 1 103 ? 3.098 -1.823 0.233 1.00 98.50 103 LEU A C 1
ATOM 772 O O . LEU A 1 103 ? 2.584 -1.366 -0.787 1.00 98.50 103 LEU A O 1
ATOM 776 N N . ILE A 1 104 ? 4.404 -2.048 0.339 1.00 98.44 104 ILE A N 1
ATOM 777 C CA . ILE A 1 104 ? 5.354 -1.888 -0.765 1.00 98.44 104 ILE A CA 1
ATOM 778 C C . ILE A 1 104 ? 5.404 -3.197 -1.555 1.00 98.44 104 ILE A C 1
ATOM 780 O O . ILE A 1 104 ? 5.745 -4.246 -1.014 1.00 98.44 104 ILE A O 1
ATOM 784 N N . TRP A 1 105 ? 5.091 -3.152 -2.843 1.00 98.06 105 TRP A N 1
ATOM 785 C CA . TRP A 1 105 ? 5.103 -4.304 -3.732 1.00 98.06 105 TRP A CA 1
ATOM 786 C C . TRP A 1 105 ? 6.156 -4.136 -4.830 1.00 98.06 105 TRP A C 1
ATOM 788 O O . TRP A 1 105 ? 5.976 -3.374 -5.779 1.00 98.06 105 TRP A O 1
ATOM 798 N N . GLY A 1 106 ? 7.241 -4.902 -4.714 1.00 96.38 106 GLY A N 1
ATOM 799 C CA . GLY A 1 106 ? 8.234 -5.049 -5.774 1.00 96.38 106 GLY A CA 1
ATOM 800 C C . GLY A 1 106 ? 7.990 -6.286 -6.640 1.00 96.38 106 GLY A C 1
ATOM 801 O O . GLY A 1 106 ? 7.546 -7.331 -6.156 1.00 96.38 106 GLY A O 1
ATOM 802 N N . VAL A 1 107 ? 8.309 -6.180 -7.930 1.00 93.94 107 VAL A N 1
ATOM 803 C CA . VAL A 1 107 ? 8.235 -7.292 -8.891 1.00 93.94 107 VAL A CA 1
ATOM 804 C C . VAL A 1 107 ? 9.629 -7.731 -9.356 1.00 93.94 107 VAL A C 1
ATOM 806 O O . VAL A 1 107 ? 10.478 -6.866 -9.596 1.00 93.94 107 VAL A O 1
ATOM 809 N N . PRO A 1 108 ? 9.868 -9.045 -9.536 1.00 91.69 108 PRO A N 1
ATOM 810 C CA . PRO A 1 108 ? 11.110 -9.558 -10.099 1.00 91.69 108 PRO A CA 1
ATOM 811 C C . PRO A 1 108 ? 11.403 -8.993 -11.489 1.00 91.69 108 PRO A C 1
ATOM 813 O O . PRO A 1 108 ? 10.507 -8.857 -12.322 1.00 91.69 108 PRO A O 1
ATOM 816 N N . GLU A 1 109 ? 12.678 -8.738 -11.754 1.00 88.62 109 GLU A N 1
ATOM 817 C CA . GLU A 1 109 ? 13.200 -8.419 -13.080 1.00 88.62 109 GLU A CA 1
ATOM 818 C C . GLU A 1 109 ? 14.242 -9.463 -13.501 1.00 88.62 109 GLU A C 1
ATOM 820 O O . GLU A 1 109 ? 14.718 -10.250 -12.679 1.00 88.62 109 GLU A O 1
ATOM 825 N N . ARG A 1 110 ? 14.571 -9.516 -14.796 1.00 85.31 110 ARG A N 1
ATOM 826 C CA . ARG A 1 110 ? 15.546 -10.487 -15.306 1.00 85.31 110 ARG A CA 1
ATOM 827 C C . ARG A 1 110 ? 16.915 -10.247 -14.660 1.00 85.31 110 ARG A C 1
ATOM 829 O O . ARG A 1 110 ? 17.432 -9.137 -14.724 1.00 85.31 110 ARG A O 1
ATOM 836 N N . ALA A 1 111 ? 17.516 -11.303 -14.117 1.00 79.25 111 ALA A N 1
ATOM 837 C CA . ALA A 1 111 ? 18.900 -11.279 -13.658 1.00 79.25 111 ALA A CA 1
ATOM 838 C C . ALA A 1 111 ? 19.876 -11.418 -14.842 1.00 79.25 111 ALA A C 1
ATOM 840 O O . ALA A 1 111 ? 19.645 -12.214 -15.754 1.00 79.25 111 ALA A O 1
ATOM 841 N N . GLY A 1 112 ? 20.979 -10.669 -14.801 1.00 76.44 112 GLY A N 1
ATOM 842 C CA . GLY A 1 112 ? 22.035 -10.706 -15.814 1.00 76.44 112 GLY A CA 1
ATOM 843 C C . GLY A 1 112 ? 21.806 -9.767 -17.006 1.00 76.44 112 GLY A C 1
ATOM 844 O O . GLY A 1 112 ? 20.689 -9.588 -17.503 1.00 76.44 112 GLY A O 1
ATOM 845 N N . GLY A 1 113 ? 22.904 -9.178 -17.487 1.00 82.94 113 GLY A N 1
ATOM 846 C CA . GLY A 1 113 ? 22.895 -8.165 -18.544 1.00 82.94 113 GLY A CA 1
ATOM 847 C C . GLY A 1 113 ? 22.491 -6.769 -18.044 1.00 82.94 113 GLY A C 1
ATOM 848 O O . GLY A 1 113 ? 22.576 -6.501 -16.845 1.00 82.94 113 GLY A O 1
ATOM 849 N N . PRO A 1 114 ? 22.072 -5.867 -18.954 1.00 84.44 114 PRO A N 1
ATOM 850 C CA . PRO A 1 114 ? 21.630 -4.524 -18.593 1.00 84.44 114 PRO A CA 1
ATOM 851 C C . PRO A 1 114 ? 20.434 -4.560 -17.643 1.00 84.44 114 PRO A C 1
ATOM 853 O O . PRO A 1 114 ? 19.494 -5.326 -17.858 1.00 84.44 114 PRO A O 1
ATOM 856 N N . LEU A 1 115 ? 20.478 -3.711 -16.618 1.00 88.56 115 LEU A N 1
ATOM 857 C CA . LEU A 1 115 ? 19.447 -3.590 -15.593 1.00 88.56 115 LEU A CA 1
ATOM 858 C C . LEU A 1 115 ? 18.195 -2.915 -16.180 1.00 88.56 115 LEU A C 1
ATOM 860 O O . LEU A 1 115 ? 18.256 -1.727 -16.500 1.00 88.56 115 LEU A O 1
ATOM 864 N N . PRO A 1 116 ? 17.073 -3.635 -16.359 1.00 88.62 116 PRO A N 1
ATOM 865 C CA . PRO A 1 116 ? 15.968 -3.120 -17.158 1.00 88.62 116 PRO A CA 1
ATOM 866 C C . PRO A 1 116 ? 15.152 -2.058 -16.421 1.00 88.62 116 PRO A C 1
ATOM 868 O O . PRO A 1 116 ? 14.786 -1.056 -17.033 1.00 88.62 116 PRO A O 1
ATOM 871 N N . VAL A 1 117 ? 14.848 -2.267 -15.133 1.00 92.00 117 VAL A N 1
ATOM 872 C CA . VAL A 1 117 ? 13.955 -1.382 -14.368 1.00 92.00 117 VAL A CA 1
ATOM 873 C C . VAL A 1 117 ? 14.406 -1.105 -12.929 1.00 92.00 117 VAL A C 1
ATOM 875 O O . VAL A 1 117 ? 13.823 -0.232 -12.293 1.00 92.00 117 VAL A O 1
ATOM 878 N N . ASN A 1 118 ? 15.443 -1.781 -12.427 1.00 93.94 118 ASN A N 1
ATOM 879 C CA . ASN A 1 118 ? 16.059 -1.571 -11.109 1.00 93.94 118 ASN A CA 1
ATOM 880 C C . ASN A 1 118 ? 15.056 -1.630 -9.942 1.00 93.94 118 ASN A C 1
ATOM 882 O O . ASN A 1 118 ? 14.986 -0.760 -9.066 1.00 93.94 118 ASN A O 1
ATOM 886 N N . ASN A 1 119 ? 14.232 -2.671 -9.951 1.00 92.81 119 ASN A N 1
ATOM 887 C CA . ASN A 1 119 ? 13.032 -2.745 -9.140 1.00 92.81 119 ASN A CA 1
ATOM 888 C C . ASN A 1 119 ? 13.291 -3.208 -7.706 1.00 92.81 119 ASN A C 1
ATOM 890 O O . ASN A 1 119 ? 12.673 -2.702 -6.770 1.00 92.81 119 ASN A O 1
ATOM 894 N N . LEU A 1 120 ? 14.232 -4.140 -7.515 1.00 93.94 120 LEU A N 1
ATOM 895 C CA . LEU A 1 120 ? 14.609 -4.597 -6.173 1.00 93.94 120 LEU A CA 1
ATOM 896 C C . LEU A 1 120 ? 15.249 -3.461 -5.375 1.00 93.94 120 LEU A C 1
ATOM 898 O O . LEU A 1 120 ? 14.931 -3.266 -4.202 1.00 93.94 120 LEU A O 1
ATOM 902 N N . CYS A 1 121 ? 16.113 -2.682 -6.029 1.00 95.00 121 CYS A N 1
ATOM 903 C CA . CYS A 1 121 ? 16.671 -1.470 -5.445 1.00 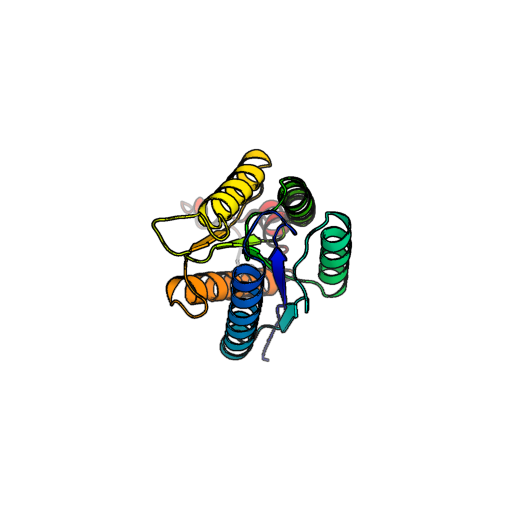95.00 121 CYS A CA 1
ATOM 904 C C . CYS A 1 121 ? 15.560 -0.478 -5.100 1.00 95.00 121 CYS A C 1
ATOM 906 O O . CYS A 1 121 ? 15.533 0.015 -3.981 1.00 95.00 121 CYS A O 1
ATOM 908 N N . CYS A 1 122 ? 14.606 -0.245 -6.009 1.00 96.19 122 CYS A N 1
ATOM 909 C CA . CYS A 1 122 ? 13.491 0.667 -5.763 1.00 96.19 122 CYS A CA 1
ATOM 910 C C . CYS A 1 122 ? 12.664 0.280 -4.530 1.00 96.19 122 CYS A C 1
ATOM 912 O O . CYS A 1 122 ? 12.376 1.132 -3.692 1.00 96.19 122 CYS A O 1
ATOM 914 N N . ALA A 1 123 ? 12.294 -0.996 -4.397 1.00 96.69 123 ALA A N 1
ATOM 915 C CA . ALA A 1 123 ? 11.519 -1.473 -3.254 1.00 96.69 123 ALA A CA 1
ATOM 916 C C . ALA A 1 123 ? 12.285 -1.291 -1.929 1.00 96.69 123 ALA A C 1
ATOM 918 O O . ALA A 1 123 ? 11.716 -0.806 -0.953 1.00 96.69 123 ALA A O 1
ATOM 919 N N . ASN A 1 124 ? 13.587 -1.603 -1.910 1.00 97.69 124 ASN A N 1
ATOM 920 C CA . ASN A 1 124 ? 14.441 -1.393 -0.734 1.00 97.69 124 ASN A CA 1
ATOM 921 C C . ASN A 1 124 ? 14.674 0.092 -0.429 1.00 97.69 124 ASN A C 1
ATOM 923 O O . ASN A 1 124 ? 14.705 0.493 0.731 1.00 97.69 124 ASN A O 1
ATOM 927 N N . PHE A 1 125 ? 14.811 0.919 -1.460 1.00 97.81 125 PHE A N 1
ATOM 928 C CA . PHE A 1 125 ? 14.965 2.360 -1.319 1.00 97.81 125 PHE A CA 1
ATOM 929 C C . PHE A 1 125 ? 13.722 2.985 -0.675 1.00 97.81 125 PHE A C 1
ATOM 931 O O . PHE A 1 125 ? 13.843 3.745 0.284 1.00 97.81 125 PHE A O 1
ATOM 938 N N . MET A 1 126 ? 12.527 2.581 -1.115 1.00 97.75 126 MET A N 1
ATOM 939 C CA . MET A 1 126 ? 11.263 2.981 -0.490 1.00 97.75 126 MET A CA 1
ATOM 940 C C . MET A 1 126 ? 11.165 2.516 0.962 1.00 97.75 126 MET A C 1
ATOM 942 O O . MET A 1 126 ? 10.875 3.314 1.849 1.00 97.75 126 MET A O 1
ATOM 946 N N . ALA A 1 127 ? 11.467 1.244 1.216 1.00 97.69 127 ALA A N 1
ATOM 947 C CA . ALA A 1 127 ? 11.477 0.664 2.554 1.00 97.69 127 ALA A CA 1
ATOM 948 C C . ALA A 1 127 ? 12.424 1.416 3.515 1.00 97.69 127 ALA A C 1
ATOM 950 O O . ALA A 1 127 ? 12.068 1.674 4.666 1.00 97.69 127 ALA A O 1
ATOM 951 N N . SER A 1 128 ? 13.599 1.826 3.027 1.00 98.25 128 SER A N 1
ATOM 952 C CA . SER A 1 128 ? 14.571 2.626 3.780 1.00 98.25 128 SER A CA 1
ATOM 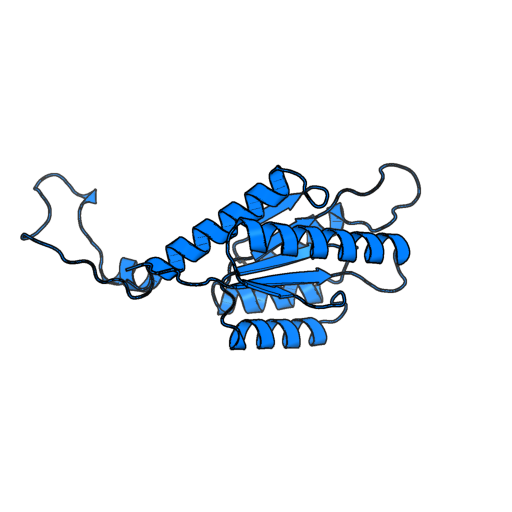953 C C . SER A 1 128 ? 14.030 4.012 4.146 1.00 98.25 128 SER A C 1
ATOM 955 O O . SER A 1 128 ? 14.146 4.426 5.297 1.00 98.25 128 SER A O 1
ATOM 957 N N . ILE A 1 129 ? 13.363 4.705 3.212 1.00 98.19 129 ILE A N 1
ATOM 958 C CA . ILE A 1 129 ? 12.737 6.012 3.482 1.00 98.19 129 ILE A CA 1
ATOM 959 C C . ILE A 1 129 ? 11.663 5.887 4.566 1.00 98.19 129 ILE A C 1
ATOM 961 O O . ILE A 1 129 ? 11.653 6.666 5.517 1.00 98.19 129 ILE A O 1
ATOM 965 N N . PHE A 1 130 ? 10.783 4.890 4.454 1.00 97.94 130 PHE A N 1
ATOM 966 C CA . PHE A 1 130 ? 9.739 4.651 5.451 1.00 97.94 130 PHE A CA 1
ATOM 967 C C . PHE A 1 130 ? 10.325 4.350 6.830 1.00 97.94 130 PHE A C 1
ATOM 969 O O . PHE A 1 130 ? 9.875 4.907 7.831 1.00 97.94 130 PHE A O 1
ATOM 976 N N . HIS A 1 131 ? 11.361 3.509 6.875 1.00 97.62 131 HIS A N 1
ATOM 977 C CA . HIS A 1 131 ? 12.066 3.192 8.110 1.00 97.62 131 HIS A CA 1
ATOM 978 C C . HIS A 1 131 ? 12.690 4.441 8.746 1.00 97.62 131 HIS A C 1
ATOM 980 O O . HIS A 1 131 ? 12.484 4.683 9.933 1.00 97.62 131 HIS A O 1
ATOM 986 N N . ALA A 1 132 ? 13.381 5.267 7.955 1.00 97.31 132 ALA A N 1
ATOM 987 C CA . ALA A 1 132 ? 13.999 6.505 8.426 1.00 97.31 132 ALA A CA 1
ATOM 988 C C . ALA A 1 132 ? 12.978 7.524 8.963 1.00 97.31 132 ALA A C 1
ATOM 990 O O . ALA A 1 132 ? 13.301 8.294 9.864 1.00 97.31 132 ALA A O 1
ATOM 991 N N . GLN A 1 133 ? 11.744 7.517 8.447 1.00 96.06 133 GLN A N 1
ATOM 992 C CA . GLN A 1 133 ? 10.652 8.372 8.929 1.00 96.06 133 GLN A CA 1
ATOM 993 C C . GLN A 1 133 ? 9.833 7.751 10.074 1.00 96.06 133 GLN A C 1
ATOM 995 O O . GLN A 1 133 ? 8.879 8.367 10.544 1.00 96.06 133 GLN A O 1
ATOM 1000 N N . GLY A 1 134 ? 10.166 6.537 10.526 1.00 95.88 134 GLY A N 1
ATOM 1001 C CA . GLY A 1 134 ? 9.414 5.845 11.577 1.00 95.88 134 GLY A CA 1
ATOM 1002 C C . GLY A 1 134 ? 7.995 5.437 11.161 1.00 95.88 134 GLY A C 1
ATOM 1003 O O . GLY A 1 134 ? 7.146 5.206 12.021 1.00 95.88 134 GLY A O 1
ATOM 1004 N N . VAL A 1 135 ? 7.720 5.347 9.856 1.00 96.75 135 VAL A N 1
ATOM 1005 C CA . VAL A 1 135 ? 6.400 4.988 9.325 1.00 96.75 135 VAL A CA 1
ATOM 1006 C C . VAL A 1 135 ? 6.334 3.471 9.129 1.00 96.75 135 VAL A C 1
ATOM 1008 O O . VAL A 1 135 ? 7.145 2.919 8.380 1.00 96.75 135 VAL A O 1
ATOM 1011 N N . PRO A 1 136 ? 5.384 2.762 9.765 1.00 93.88 136 PRO A N 1
ATOM 1012 C CA . PRO A 1 136 ? 5.264 1.320 9.607 1.00 93.88 136 PRO A CA 1
ATOM 1013 C C . PRO A 1 136 ? 4.780 0.957 8.198 1.00 93.88 136 PRO A C 1
ATOM 1015 O O . PRO A 1 136 ? 3.855 1.564 7.659 1.00 93.88 136 PRO A O 1
ATOM 1018 N N . TYR A 1 137 ? 5.374 -0.085 7.620 1.00 97.44 137 TYR A N 1
ATOM 1019 C CA . TYR A 1 137 ? 4.997 -0.621 6.314 1.00 97.44 137 TYR A CA 1
ATOM 1020 C C . TYR A 1 137 ? 5.082 -2.148 6.305 1.00 97.44 137 TYR A C 1
ATOM 1022 O O . TYR A 1 137 ? 5.827 -2.759 7.073 1.00 97.44 137 TYR A O 1
ATOM 1030 N N . LYS A 1 138 ? 4.328 -2.771 5.400 1.00 97.31 138 LYS A N 1
ATOM 1031 C CA . LYS A 1 138 ? 4.555 -4.152 4.961 1.00 97.31 138 LYS A CA 1
ATOM 1032 C C . LYS A 1 138 ? 5.237 -4.117 3.600 1.00 97.31 138 LYS A C 1
ATOM 1034 O O . LYS A 1 138 ? 5.133 -3.133 2.869 1.00 97.31 138 LYS A O 1
ATOM 1039 N N . TRP A 1 139 ? 5.891 -5.206 3.224 1.00 97.25 139 TRP A N 1
ATOM 1040 C CA . TRP A 1 139 ? 6.419 -5.359 1.875 1.00 97.25 139 TRP A CA 1
ATOM 1041 C C . TRP A 1 139 ? 6.127 -6.754 1.326 1.00 97.25 139 TRP A C 1
ATOM 1043 O O . TRP A 1 139 ? 5.940 -7.707 2.083 1.00 97.25 139 TRP A O 1
ATOM 1053 N N . ALA A 1 140 ? 6.070 -6.860 0.004 1.00 97.50 140 ALA A N 1
ATOM 1054 C CA . ALA A 1 140 ? 5.948 -8.112 -0.722 1.00 97.50 140 ALA A CA 1
ATOM 1055 C C . ALA A 1 140 ? 6.800 -8.063 -1.993 1.00 97.50 140 ALA A C 1
ATOM 1057 O O . ALA A 1 140 ? 6.867 -7.041 -2.679 1.00 97.50 140 ALA A O 1
ATOM 1058 N N . TRP A 1 141 ? 7.435 -9.186 -2.318 1.00 96.75 141 TRP A N 1
ATOM 1059 C CA . TRP A 1 141 ? 8.266 -9.330 -3.509 1.00 96.75 141 TRP A CA 1
ATOM 1060 C C . TRP A 1 141 ? 7.805 -10.514 -4.343 1.00 96.75 141 TRP A C 1
ATOM 1062 O O . TRP A 1 141 ? 7.924 -11.662 -3.919 1.00 96.75 141 TRP A O 1
ATOM 1072 N N . GLY A 1 142 ? 7.278 -10.263 -5.535 1.00 96.19 142 GLY A N 1
ATOM 1073 C CA . GLY A 1 142 ? 6.789 -11.337 -6.390 1.00 96.19 142 GLY A CA 1
ATOM 1074 C C . GLY A 1 142 ? 6.082 -10.826 -7.631 1.00 96.19 142 GLY A C 1
ATOM 1075 O O . GLY A 1 142 ? 5.682 -9.665 -7.708 1.00 96.19 142 GLY A O 1
ATOM 1076 N N . ALA A 1 143 ? 5.953 -11.700 -8.625 1.00 95.19 143 ALA A N 1
ATOM 1077 C CA . ALA A 1 143 ? 5.232 -11.382 -9.848 1.00 95.19 143 ALA A CA 1
ATOM 1078 C C . ALA A 1 143 ? 3.728 -11.168 -9.569 1.00 95.19 143 ALA A C 1
ATOM 1080 O O . ALA A 1 143 ? 3.198 -11.701 -8.591 1.00 95.19 143 ALA A O 1
ATOM 1081 N N . PRO A 1 144 ? 3.007 -10.433 -10.433 1.00 94.38 144 PRO A N 1
ATOM 1082 C CA . PRO A 1 144 ? 1.551 -10.336 -10.359 1.00 94.38 144 PRO A CA 1
ATOM 1083 C C . PRO A 1 144 ? 0.882 -11.714 -10.317 1.00 94.38 144 PRO A C 1
ATOM 1085 O O . PRO A 1 144 ? 1.123 -12.550 -11.185 1.00 94.38 144 PRO A O 1
ATOM 1088 N N . GLY A 1 145 ? 0.056 -11.944 -9.293 1.00 93.06 145 GLY A N 1
ATOM 1089 C CA . GLY A 1 145 ? -0.613 -13.227 -9.050 1.00 93.06 145 GLY A CA 1
ATOM 1090 C C . GLY A 1 145 ? 0.205 -14.253 -8.256 1.00 93.06 145 GLY A C 1
ATOM 1091 O O . GLY A 1 145 ? -0.294 -15.346 -8.004 1.00 93.06 145 GLY A O 1
ATOM 1092 N N . ALA A 1 146 ? 1.439 -13.937 -7.847 1.00 96.62 146 ALA A N 1
ATOM 1093 C CA . ALA A 1 146 ? 2.208 -14.814 -6.969 1.00 96.62 146 ALA A CA 1
ATOM 1094 C C . ALA A 1 146 ? 1.535 -14.935 -5.591 1.00 96.62 146 ALA A C 1
ATOM 1096 O O . ALA A 1 146 ? 1.102 -13.937 -5.012 1.00 96.62 146 ALA A O 1
ATOM 1097 N N . ALA A 1 147 ? 1.485 -16.155 -5.046 1.00 96.19 147 ALA A N 1
ATOM 1098 C CA . ALA A 1 147 ? 0.752 -16.462 -3.815 1.00 96.19 147 ALA A CA 1
ATOM 1099 C C . ALA A 1 147 ? 1.190 -15.605 -2.616 1.00 96.19 147 ALA A C 1
ATOM 1101 O O . ALA A 1 147 ? 0.355 -15.175 -1.828 1.00 96.19 147 ALA A O 1
ATOM 1102 N N . ASN A 1 148 ? 2.484 -15.298 -2.504 1.00 95.38 148 ASN A N 1
ATOM 1103 C CA . ASN A 1 148 ? 3.015 -14.455 -1.435 1.00 95.38 148 ASN A CA 1
ATOM 1104 C C . ASN A 1 148 ? 2.557 -12.988 -1.543 1.00 95.38 148 ASN A C 1
ATOM 1106 O O . ASN A 1 148 ? 2.271 -12.360 -0.528 1.00 95.38 148 ASN A O 1
ATOM 1110 N N . VAL A 1 149 ? 2.447 -12.446 -2.761 1.00 97.31 149 VAL A N 1
ATOM 1111 C CA . VAL A 1 149 ? 1.928 -11.090 -3.005 1.00 97.31 149 VAL A CA 1
ATOM 1112 C C . VAL A 1 149 ? 0.426 -11.045 -2.745 1.00 97.31 149 VAL A C 1
ATOM 1114 O O . VAL A 1 149 ? -0.049 -10.161 -2.033 1.00 97.31 149 VAL A O 1
ATOM 1117 N N . CYS A 1 150 ? -0.318 -12.016 -3.282 1.00 97.06 150 CYS A N 1
ATOM 1118 C CA . CYS A 1 150 ? -1.756 -12.123 -3.056 1.00 97.06 150 CYS A CA 1
ATOM 1119 C C . CYS A 1 150 ? -2.077 -12.269 -1.564 1.00 97.06 150 CYS A C 1
ATOM 1121 O O . CYS A 1 150 ? -2.930 -11.545 -1.060 1.00 97.06 150 CYS A O 1
ATOM 1123 N N . GLY A 1 151 ? -1.339 -13.123 -0.848 1.00 97.50 151 GLY A N 1
ATOM 1124 C CA . GLY A 1 151 ? -1.445 -13.271 0.602 1.00 97.50 151 GLY A CA 1
ATOM 1125 C C . GLY A 1 151 ? -1.157 -11.964 1.340 1.00 97.50 151 GLY A C 1
ATOM 1126 O O . GLY A 1 151 ? -1.967 -11.531 2.149 1.00 97.50 151 GLY A O 1
ATOM 1127 N N . ALA A 1 152 ? -0.077 -11.255 1.000 1.00 97.81 152 ALA A N 1
ATOM 1128 C CA . ALA A 1 152 ? 0.261 -9.990 1.656 1.00 97.81 152 ALA A CA 1
ATOM 1129 C C . ALA A 1 152 ? -0.811 -8.896 1.479 1.00 97.81 152 ALA A C 1
ATOM 1131 O O . ALA A 1 152 ? -1.079 -8.136 2.419 1.00 97.81 152 ALA A O 1
ATOM 1132 N N . ILE A 1 153 ? -1.433 -8.812 0.297 1.00 97.44 153 ILE A N 1
ATOM 1133 C CA . ILE A 1 153 ? -2.535 -7.877 0.027 1.00 97.44 153 ILE A CA 1
ATOM 1134 C C . ILE A 1 153 ? -3.810 -8.330 0.754 1.00 97.44 153 ILE A C 1
ATOM 1136 O O . ILE A 1 153 ? -4.461 -7.502 1.389 1.00 97.44 153 ILE A O 1
ATOM 1140 N N . ALA A 1 154 ? -4.142 -9.624 0.720 1.00 97.19 154 ALA A N 1
ATOM 1141 C CA . ALA A 1 154 ? -5.303 -10.181 1.415 1.00 97.19 154 ALA A CA 1
ATOM 1142 C C . ALA A 1 154 ? -5.206 -9.993 2.939 1.00 97.19 154 ALA A C 1
ATOM 1144 O O . ALA A 1 154 ? -6.161 -9.534 3.563 1.00 97.19 154 ALA A O 1
ATOM 1145 N N . ASP A 1 155 ? -4.034 -10.234 3.527 1.00 97.25 155 ASP A N 1
ATOM 1146 C CA . ASP A 1 155 ? -3.764 -9.990 4.946 1.00 97.25 155 ASP A CA 1
ATOM 1147 C C . ASP A 1 155 ? -3.905 -8.509 5.295 1.00 97.25 155 ASP A C 1
ATOM 1149 O O . ASP A 1 155 ? -4.445 -8.155 6.341 1.00 97.25 155 ASP A O 1
ATOM 1153 N N . THR A 1 156 ? -3.418 -7.623 4.418 1.00 97.00 156 THR A N 1
ATOM 1154 C CA . THR A 1 156 ? -3.590 -6.174 4.587 1.00 97.00 156 THR A CA 1
ATOM 1155 C C . THR A 1 156 ? -5.074 -5.810 4.574 1.00 97.00 156 THR A C 1
ATOM 1157 O O . THR A 1 156 ? -5.525 -5.083 5.457 1.00 97.00 156 THR A O 1
ATOM 1160 N N . ALA A 1 157 ? -5.852 -6.363 3.638 1.00 96.44 157 ALA A N 1
ATOM 1161 C CA . ALA A 1 157 ? -7.296 -6.162 3.557 1.00 96.44 157 ALA A CA 1
ATOM 1162 C C . ALA A 1 157 ? -8.022 -6.676 4.814 1.00 96.44 157 ALA A C 1
ATOM 1164 O O . ALA A 1 157 ? -8.853 -5.970 5.383 1.00 96.44 157 ALA A O 1
ATOM 1165 N N . ALA A 1 158 ? -7.685 -7.875 5.291 1.00 96.06 158 ALA A N 1
ATOM 1166 C CA . ALA A 1 158 ? -8.255 -8.442 6.509 1.00 96.06 158 ALA A CA 1
ATOM 1167 C C . ALA A 1 158 ? -7.931 -7.584 7.743 1.00 96.06 158 ALA A C 1
ATOM 1169 O O . ALA A 1 158 ? -8.827 -7.274 8.531 1.00 96.06 158 ALA A O 1
ATOM 1170 N N . ALA A 1 159 ? -6.680 -7.133 7.876 1.00 94.94 159 ALA A N 1
ATOM 1171 C CA . ALA A 1 159 ? -6.246 -6.290 8.984 1.00 94.94 159 ALA A CA 1
ATOM 1172 C C . ALA A 1 159 ? -7.002 -4.955 9.020 1.00 94.94 159 ALA A C 1
ATOM 1174 O O . ALA A 1 159 ? -7.546 -4.584 10.061 1.00 94.94 159 ALA A O 1
ATOM 1175 N N . VAL A 1 160 ? -7.105 -4.248 7.888 1.00 94.75 160 VAL A N 1
ATOM 1176 C CA . VAL A 1 160 ? -7.824 -2.963 7.862 1.00 94.75 160 VAL A CA 1
ATOM 1177 C C . VAL A 1 160 ? -9.330 -3.124 8.014 1.00 94.75 160 VAL A C 1
ATOM 1179 O O . VAL A 1 160 ? -9.970 -2.252 8.595 1.00 94.75 160 VAL A O 1
ATOM 1182 N N . ARG A 1 161 ? -9.903 -4.254 7.579 1.00 94.62 161 ARG A N 1
ATOM 1183 C CA . ARG A 1 161 ? -11.307 -4.590 7.852 1.00 94.62 161 ARG A CA 1
ATOM 1184 C C . ARG A 1 161 ? -11.549 -4.787 9.346 1.00 94.62 161 ARG A C 1
ATOM 1186 O O . ARG A 1 161 ? -12.523 -4.256 9.869 1.00 94.62 161 ARG A O 1
ATOM 1193 N N . GLY A 1 162 ? -10.646 -5.487 10.034 1.00 93.44 162 GLY A N 1
ATOM 1194 C CA . GLY A 1 162 ? -10.679 -5.628 11.490 1.00 93.44 162 GLY A CA 1
ATOM 1195 C C . GLY A 1 162 ? -10.595 -4.275 12.198 1.00 93.44 162 GLY A C 1
ATOM 1196 O O . GLY A 1 162 ? -11.441 -3.962 13.029 1.00 93.44 162 GLY A O 1
ATOM 1197 N N . MET A 1 163 ? -9.643 -3.425 11.802 1.00 91.38 163 MET A N 1
ATOM 1198 C CA . MET A 1 163 ? -9.514 -2.068 12.350 1.00 91.38 163 MET A CA 1
ATOM 1199 C C . MET A 1 163 ? -10.761 -1.211 12.100 1.00 91.38 163 MET A C 1
ATOM 1201 O O . MET A 1 163 ? -11.187 -0.473 12.985 1.00 91.38 163 MET A O 1
ATOM 1205 N N . ALA A 1 164 ? -11.371 -1.319 10.917 1.00 90.56 164 ALA A N 1
ATOM 1206 C CA . ALA A 1 164 ? -12.609 -0.618 10.594 1.00 90.56 164 ALA A CA 1
ATOM 1207 C C . ALA A 1 164 ? -13.800 -1.121 11.424 1.00 90.56 164 ALA A C 1
ATOM 1209 O O . ALA A 1 164 ? -14.648 -0.320 11.798 1.00 90.56 164 ALA A O 1
ATOM 1210 N N . ALA A 1 165 ? -13.861 -2.422 11.724 1.00 90.50 165 ALA A N 1
ATOM 1211 C CA . ALA A 1 165 ? -14.901 -3.003 12.570 1.00 90.50 165 ALA A CA 1
ATOM 1212 C C . ALA A 1 165 ? -14.755 -2.607 14.049 1.00 90.50 165 ALA A C 1
ATOM 1214 O O . ALA A 1 165 ? -15.760 -2.467 14.738 1.00 90.50 165 ALA A O 1
ATOM 1215 N N . LEU A 1 166 ? -13.521 -2.421 14.529 1.00 90.62 166 LEU A N 1
ATOM 1216 C CA . LEU A 1 166 ? -13.246 -1.940 15.885 1.00 90.62 166 LEU A CA 1
ATOM 1217 C C . LEU A 1 166 ? -13.531 -0.443 16.038 1.00 90.62 166 LEU A C 1
ATOM 1219 O O . LEU A 1 166 ? -14.001 -0.006 17.084 1.00 90.62 166 LEU A O 1
ATOM 1223 N N . ARG A 1 167 ? -13.265 0.363 15.007 1.00 88.44 167 ARG A N 1
ATOM 1224 C CA . ARG A 1 167 ? -13.439 1.815 15.083 1.00 88.44 167 ARG A CA 1
ATOM 1225 C C . ARG A 1 167 ? -14.906 2.179 15.343 1.00 88.44 167 ARG A C 1
ATOM 1227 O O . ARG A 1 167 ? -15.759 1.997 14.480 1.00 88.44 167 ARG A O 1
ATOM 1234 N N . GLY A 1 168 ? -15.180 2.752 16.514 1.00 84.81 168 GLY A N 1
ATOM 1235 C CA . GLY A 1 168 ? -16.530 3.111 16.954 1.00 84.81 168 GLY A CA 1
ATOM 1236 C C . GLY A 1 168 ? -17.352 1.942 17.504 1.00 84.81 168 GLY A C 1
ATOM 1237 O O . GLY A 1 168 ? -18.541 2.121 17.763 1.00 84.81 168 GLY A O 1
ATOM 1238 N N . ALA A 1 169 ? -16.752 0.761 17.683 1.00 90.12 169 ALA A N 1
ATOM 1239 C CA . ALA A 1 169 ? -17.389 -0.325 18.414 1.00 90.12 169 ALA A CA 1
ATOM 1240 C C . ALA A 1 169 ? -17.572 0.058 19.889 1.00 90.12 169 ALA A C 1
ATOM 1242 O O . ALA A 1 169 ? -16.801 0.835 20.442 1.00 90.12 169 ALA A O 1
ATOM 1243 N N . VAL A 1 170 ? -18.585 -0.516 20.536 1.00 89.12 170 VAL A N 1
ATOM 1244 C CA . VAL A 1 170 ? -18.856 -0.307 21.962 1.00 89.12 170 VAL A CA 1
ATOM 1245 C C . VAL A 1 170 ? -18.590 -1.612 22.698 1.00 89.12 170 VAL A C 1
ATOM 1247 O O . VAL A 1 170 ? -19.146 -2.651 22.339 1.00 89.12 170 VAL A O 1
ATOM 1250 N N . ILE A 1 171 ? -17.753 -1.561 23.733 1.00 86.94 171 ILE A N 1
ATOM 1251 C CA . ILE A 1 171 ? -17.518 -2.698 24.626 1.00 86.94 171 ILE A CA 1
ATOM 1252 C C . ILE A 1 171 ? -18.434 -2.550 25.842 1.00 86.94 171 ILE A C 1
ATOM 1254 O O . ILE A 1 171 ? -18.299 -1.613 26.622 1.00 86.94 171 ILE A O 1
ATOM 1258 N N . GLY A 1 172 ? -19.364 -3.491 26.008 1.00 87.25 172 GLY A N 1
ATOM 1259 C CA . GLY A 1 172 ? -20.161 -3.618 27.225 1.00 87.25 172 GLY A CA 1
ATOM 1260 C C . GLY A 1 172 ? -19.422 -4.459 28.262 1.00 87.25 172 GLY A C 1
ATOM 1261 O O . GLY A 1 172 ? -19.151 -5.634 28.021 1.00 87.25 172 GLY A O 1
ATOM 1262 N N . VAL A 1 173 ? -19.107 -3.872 29.414 1.00 84.00 173 VAL A N 1
ATOM 1263 C CA . VAL A 1 173 ? -18.485 -4.582 30.539 1.00 84.00 173 VAL A CA 1
ATOM 1264 C C . VAL A 1 173 ? -19.579 -4.981 31.530 1.00 84.00 173 VAL A C 1
ATOM 1266 O O . VAL A 1 173 ? -20.301 -4.124 32.032 1.00 84.00 173 VAL A O 1
ATOM 1269 N N . VAL A 1 174 ? -19.723 -6.282 31.801 1.00 85.12 174 VAL A N 1
ATOM 1270 C CA . VAL A 1 174 ? -20.700 -6.819 32.766 1.00 85.12 174 VAL A CA 1
ATOM 1271 C C . VAL A 1 174 ? -19.964 -7.379 33.978 1.00 85.12 174 VAL A C 1
ATOM 1273 O O . VAL A 1 174 ? -19.084 -8.226 33.839 1.00 85.12 174 VAL A O 1
ATOM 1276 N N . GLY A 1 175 ? -20.356 -6.922 35.168 1.00 79.69 175 GLY A N 1
ATOM 1277 C CA . GLY A 1 175 ? -19.639 -7.173 36.419 1.00 79.69 175 GLY A CA 1
ATOM 1278 C C . GLY A 1 175 ? -18.703 -6.019 36.785 1.00 79.69 175 GLY A C 1
ATOM 1279 O O . GLY A 1 175 ? -18.559 -5.053 36.038 1.00 79.69 175 GLY A O 1
ATOM 1280 N N . SER A 1 176 ? -18.089 -6.096 37.966 1.00 66.44 176 SER A N 1
ATOM 1281 C CA . SER A 1 176 ? -17.227 -5.034 38.490 1.00 66.44 176 SER A CA 1
ATOM 1282 C C . SER A 1 176 ? -15.795 -5.521 38.696 1.00 66.44 176 SER A C 1
ATOM 1284 O O . SER A 1 176 ? -15.553 -6.378 39.545 1.00 66.44 176 SER A O 1
ATOM 1286 N N . GLY A 1 177 ? -14.853 -4.901 37.984 1.00 67.12 177 GLY A N 1
ATOM 1287 C CA . GLY A 1 177 ? -13.418 -4.985 38.262 1.00 67.12 177 GLY A CA 1
ATOM 1288 C C . GLY A 1 177 ? -12.745 -6.314 37.908 1.00 67.12 177 GLY A C 1
ATOM 1289 O O . GLY A 1 177 ? -13.383 -7.339 37.676 1.00 67.12 177 GLY A O 1
ATOM 1290 N N . ARG A 1 178 ? -11.408 -6.281 37.841 1.00 76.75 178 ARG A N 1
ATOM 1291 C CA . ARG A 1 178 ? -10.586 -7.466 37.558 1.00 76.75 178 ARG A CA 1
ATOM 1292 C C . ARG A 1 178 ? -10.858 -8.580 38.573 1.00 76.75 178 ARG A C 1
ATOM 1294 O O . ARG A 1 178 ? -11.032 -8.317 39.764 1.00 76.75 178 ARG A O 1
ATOM 1301 N N . VAL A 1 179 ? -10.723 -9.826 38.132 1.00 81.44 179 VAL A N 1
ATOM 1302 C CA . VAL A 1 179 ? -10.580 -10.958 39.054 1.00 81.44 179 VAL A CA 1
ATOM 1303 C C . VAL A 1 179 ? -9.273 -10.781 39.852 1.00 81.44 179 VAL A C 1
ATOM 1305 O O . VAL A 1 179 ? -8.227 -10.489 39.253 1.00 81.44 179 VAL A O 1
ATOM 1308 N N . PRO A 1 180 ? -9.277 -10.927 41.190 1.00 82.81 180 PRO A N 1
ATOM 1309 C CA . PRO A 1 180 ? -8.052 -10.872 41.985 1.00 82.81 180 PRO A CA 1
ATOM 1310 C C . PRO A 1 180 ? -6.981 -11.831 41.445 1.00 82.81 180 PRO A C 1
ATOM 1312 O O . PRO A 1 180 ? -7.263 -12.986 41.146 1.00 82.81 180 PRO A O 1
ATOM 1315 N N . GLY A 1 181 ? -5.751 -11.338 41.282 1.00 83.19 181 GLY A N 1
ATOM 1316 C CA . GLY A 1 181 ? -4.634 -12.095 40.693 1.00 83.19 181 GLY A CA 1
ATOM 1317 C C . GLY A 1 181 ? -4.502 -11.994 39.164 1.00 83.19 181 GLY A C 1
ATOM 1318 O O . GLY A 1 181 ? -3.437 -12.293 38.635 1.00 83.19 181 GLY A O 1
ATOM 1319 N N . PHE A 1 182 ? -5.510 -11.477 38.449 1.00 81.88 182 PHE A N 1
ATOM 1320 C CA . PHE A 1 182 ? -5.495 -11.351 36.983 1.00 81.88 182 PHE A CA 1
ATOM 1321 C C . PHE A 1 182 ? -5.127 -9.928 36.547 1.00 81.88 182 PHE A C 1
ATOM 1323 O O . PHE A 1 182 ? -5.972 -9.126 36.152 1.00 81.88 182 PHE A O 1
ATOM 1330 N N . TYR A 1 183 ? -3.845 -9.579 36.663 1.00 80.25 183 TYR A N 1
ATOM 1331 C CA . TYR A 1 183 ? -3.353 -8.221 36.382 1.00 80.25 183 TYR A CA 1
ATOM 1332 C C . TYR A 1 183 ? -3.458 -7.815 34.902 1.00 80.25 183 TYR A C 1
ATOM 1334 O O . TYR A 1 183 ? -3.650 -6.640 34.612 1.00 80.25 183 TYR A O 1
ATOM 1342 N N . GLY A 1 184 ? -3.399 -8.778 33.975 1.00 79.50 184 GLY A N 1
ATOM 1343 C CA . GLY A 1 184 ? -3.569 -8.533 32.536 1.00 79.50 184 GLY A CA 1
ATOM 1344 C C . GLY A 1 184 ? -5.023 -8.368 32.078 1.00 79.50 184 GLY A C 1
ATOM 1345 O O . GLY A 1 184 ? -5.253 -8.026 30.925 1.00 79.50 184 GLY A O 1
ATOM 1346 N N . SER A 1 185 ? -6.002 -8.610 32.955 1.00 79.06 185 SER A N 1
ATOM 1347 C CA . SER A 1 185 ? -7.434 -8.474 32.643 1.00 79.06 185 SER A CA 1
ATOM 1348 C C . SER A 1 185 ? -7.992 -7.090 32.978 1.00 79.06 185 SER A C 1
ATOM 1350 O O . SER A 1 185 ? -9.202 -6.887 32.909 1.00 79.06 185 SER A O 1
ATOM 1352 N N . ASN A 1 186 ? -7.133 -6.148 33.378 1.00 77.00 186 ASN A N 1
ATOM 1353 C CA . ASN A 1 186 ? -7.535 -4.760 33.545 1.00 77.00 186 ASN A CA 1
ATOM 1354 C C . ASN A 1 186 ? -7.643 -4.083 32.171 1.00 77.00 186 ASN A C 1
ATOM 1356 O O . ASN A 1 186 ? -6.823 -4.352 31.293 1.00 77.00 186 ASN A O 1
ATOM 1360 N N . PHE A 1 187 ? -8.627 -3.205 31.988 1.00 79.44 187 PHE A N 1
ATOM 1361 C CA . PHE A 1 187 ? -8.769 -2.431 30.756 1.00 79.44 187 PHE A CA 1
ATOM 1362 C C . PHE A 1 187 ? -8.308 -0.988 30.979 1.00 79.44 187 PHE A C 1
ATOM 1364 O O . PHE A 1 187 ? -8.521 -0.411 32.043 1.00 79.44 187 PHE A O 1
ATOM 1371 N N . ASP A 1 188 ? -7.680 -0.411 29.960 1.00 86.81 188 ASP A N 1
ATOM 1372 C CA . ASP A 1 188 ? -7.366 1.015 29.888 1.00 86.81 188 ASP A CA 1
ATOM 1373 C C . ASP A 1 188 ? -8.189 1.613 28.744 1.00 86.81 188 ASP A C 1
ATOM 1375 O O . ASP A 1 188 ? -7.877 1.418 27.566 1.00 86.81 188 ASP A O 1
ATOM 1379 N N . GLU A 1 189 ? -9.274 2.307 29.091 1.00 87.56 189 GLU A N 1
ATOM 1380 C CA . GLU A 1 189 ? -10.200 2.903 28.115 1.00 87.56 189 GLU A CA 1
ATOM 1381 C C . GLU A 1 189 ? -9.493 3.922 27.228 1.00 87.56 189 GLU A C 1
ATOM 1383 O O . GLU A 1 189 ? -9.769 4.002 26.034 1.00 87.56 189 GLU A O 1
ATOM 1388 N N . THR A 1 190 ? -8.549 4.679 27.790 1.00 90.25 190 THR A N 1
ATOM 1389 C CA . THR A 1 190 ? -7.849 5.739 27.061 1.00 90.25 190 THR A CA 1
ATOM 1390 C C . THR A 1 190 ? -6.899 5.128 26.036 1.00 90.25 190 THR A C 1
ATOM 1392 O O . THR A 1 190 ? -6.854 5.562 24.879 1.00 90.25 190 THR A O 1
ATOM 1395 N N . ALA A 1 191 ? -6.178 4.070 26.417 1.00 90.00 191 ALA A N 1
ATOM 1396 C CA . ALA A 1 191 ? -5.321 3.326 25.498 1.00 90.00 191 ALA A CA 1
ATOM 1397 C C . ALA A 1 191 ? -6.128 2.625 24.392 1.00 90.00 191 ALA A C 1
ATOM 1399 O O . ALA A 1 191 ? -5.745 2.666 23.222 1.00 90.00 191 ALA A O 1
ATOM 1400 N N . ILE A 1 192 ? -7.268 2.018 24.735 1.00 89.38 192 ILE A N 1
ATOM 1401 C CA . ILE A 1 192 ? -8.154 1.360 23.766 1.00 89.38 192 ILE A CA 1
ATOM 1402 C C . ILE A 1 192 ? -8.745 2.384 22.786 1.00 89.38 192 ILE A C 1
ATOM 1404 O O . ILE A 1 192 ? -8.662 2.183 21.568 1.00 89.38 192 ILE A O 1
ATOM 1408 N N . LYS A 1 193 ? -9.255 3.515 23.293 1.00 89.38 193 LYS A N 1
ATOM 1409 C CA . LYS A 1 193 ? -9.861 4.563 22.467 1.00 89.38 193 LYS A CA 1
ATOM 1410 C C . LYS A 1 193 ? -8.855 5.190 21.516 1.00 89.38 193 LYS A C 1
ATOM 1412 O O . LYS A 1 193 ? -9.137 5.329 20.329 1.00 89.38 193 LYS A O 1
ATOM 1417 N N . SER A 1 194 ? -7.672 5.538 22.020 1.00 88.69 194 SER A N 1
ATOM 1418 C CA . SER A 1 194 ? -6.615 6.163 21.215 1.00 88.69 194 SER A CA 1
ATOM 1419 C C . SER A 1 194 ? -6.059 5.232 20.136 1.00 88.69 194 SER A C 1
ATOM 1421 O O . SER A 1 194 ? -5.759 5.690 19.035 1.00 88.69 194 SER A O 1
ATOM 1423 N N . ARG A 1 195 ? -5.947 3.925 20.412 1.00 87.81 195 ARG A N 1
ATOM 1424 C CA . ARG A 1 195 ? -5.323 2.965 19.489 1.00 87.81 195 ARG A CA 1
ATOM 1425 C C . ARG A 1 195 ? -6.288 2.333 18.491 1.00 87.81 195 ARG A C 1
ATOM 1427 O O . ARG A 1 195 ? -5.913 2.117 17.340 1.00 87.81 195 ARG A O 1
ATOM 1434 N N . PHE A 1 196 ? -7.507 2.012 18.919 1.00 88.38 196 PHE A N 1
ATOM 1435 C CA . PHE A 1 196 ? -8.478 1.270 18.105 1.00 88.38 196 PHE A CA 1
ATOM 1436 C C . PHE A 1 196 ? -9.735 2.078 17.771 1.00 88.38 196 PHE A C 1
ATOM 1438 O O . PHE A 1 196 ? -10.469 1.710 16.856 1.00 88.38 196 PHE A O 1
ATOM 1445 N N . GLY A 1 197 ? -9.979 3.198 18.458 1.00 87.69 197 GLY A N 1
ATOM 1446 C CA . GLY A 1 197 ? -11.169 4.025 18.250 1.00 87.69 197 GLY A CA 1
ATOM 1447 C C . GLY A 1 197 ? -12.457 3.434 18.827 1.00 87.69 197 GLY A C 1
ATOM 1448 O O . GLY A 1 197 ? -13.522 3.994 18.559 1.00 87.69 197 GLY A O 1
ATOM 1449 N N . VAL A 1 198 ? -12.351 2.340 19.588 1.00 88.56 198 VAL A N 1
ATOM 1450 C CA . VAL A 1 198 ? -13.418 1.702 20.376 1.00 88.56 198 VAL A CA 1
ATOM 1451 C C . VAL A 1 198 ? -13.782 2.637 21.522 1.00 88.56 198 VAL A C 1
ATOM 1453 O O . VAL A 1 198 ? -12.889 2.875 22.357 1.00 88.56 198 VAL A O 1
#

pLDDT: mean 91.47, std 10.03, range [32.56, 98.5]

Sequence (198 aa):
MSTNSGISIGFFSTGITGAFDARTASSNFRKAGAAFKKLAAECGFRTVALESPIYTRRELQSFMELCADERVSAVVLHTASFTSGEIGQELAWHAGQRSLPVLIWGVPERAGGPLPVNNLCCANFMASIFHAQGVPYKWAWGAPGAANVCGAIADTAAAVRGMAALRGAVIGVVGSGRVPGFYGSNFDETAIKSRFGV

Secondary structure (DSSP, 8-state):
-------EEEEEEE--SSSS-HHHHHHHHHHHHHHHHHHHHHHT-EEEE-SS-B-SHHHHHHHHHHHHHTT-SEEEEEESS---HHHHHHHHHHHHHHT--EEEEE-----SSS-SS-HHHHHHHHHHHHHHTT--EEEEES-TT-HHHHHHHHHHHHHHHHHHHHTT------SSSPPTT-GGG---HHHHHHHH--

Foldseek 3Di:
DDPPVAAEEEEAEAAAPPPAAPVQLVVQRVLQVVLVVVLCVVLRHHYDYDPDHDADLVVLVVSLVVCVVVVHQAYEYEYSAAHDVSSLLSVLVSCVVVVHEYEYEFEDDDPDDDDHGHGVVRSVSSVVNNVVSVRDYHYDYYGRPPPRVSVVVSVSVVVSVVLSVQAVDDDDDDDDDDDPPCPVPDDDPVVSCVPRND

Radius of gyration: 19.38 Å; chains: 1; bounding box: 50×33×64 Å